Protein AF-0000000072945114 (afdb_homodimer)

Sequence (266 aa):
MESLPPGMTQAYEWENTYIMEPKADERFIPNKVRAVCERAMKAKLEDQEYVSEKEAKQWVLELCAEIKDAVREECNVPRHKIMVQVVISKNEGQGIRVCSKGLWDESNDNWASYTFHSRFLLGTAMVFGCYYEMESLPPGMTQAYEWENTYIMEPKADERFIPNKVRAVCERAMKAKLEDQEYVSEKEAKQWVLELCAEIKDAVREECNVPRHKIMVQVVISKNEGQGIRVCSKGLWDESNDNWASYTFHSRFLLGTAMVFGCYYE

InterPro domains:
  IPR005334 Dynein light chain Tctex-1-like [PF03645] (32-128)
  IPR005334 Dynein light chain Tctex-1-like [PTHR21255] (13-133)
  IPR038586 Tctex-1-like superfamily [G3DSA:3.30.1140.40] (31-131)

Nearest PDB structures (foldseek):
  8glv-assembly1_AS  TM=9.421E-01  e=5.341E-12  Chlamydomonas reinhardtii
  8glv-assembly1_Lr  TM=9.007E-01  e=7.977E-11  Chlamydomonas reinhardtii
  8rgi-assembly1_B  TM=9.135E-01  e=1.174E-10  Homo sapiens
  8glv-assembly1_AR  TM=9.297E-01  e=3.337E-09  Chlamydomonas reinhardtii
  8pr0-assembly1_G  TM=9.162E-01  e=5.237E-09  Homo sapiens

Solvent-accessible surface area (backbone atoms only — not comparable to full-atom values): 14919 Å² total; per-residue (Å²): 135,87,72,74,74,85,77,69,65,74,67,74,69,73,71,70,67,82,67,64,69,69,54,84,77,37,39,74,52,40,69,62,52,20,49,51,38,42,53,54,48,47,74,68,46,71,87,56,69,71,80,49,66,67,57,48,45,52,48,24,51,51,47,25,54,50,45,48,53,46,44,62,71,70,53,46,37,85,54,34,34,35,39,26,36,20,38,38,32,65,42,72,86,63,64,76,35,76,28,73,43,65,58,60,57,75,87,59,30,43,56,30,58,32,73,47,79,55,84,39,29,33,34,37,36,38,38,39,35,40,57,47,93,134,85,71,74,73,85,76,70,66,75,67,73,67,72,71,69,69,79,67,64,70,69,53,84,77,36,39,73,52,39,70,63,52,19,49,50,38,42,52,53,48,48,73,68,46,71,86,53,70,74,80,48,69,68,57,48,46,51,48,25,51,51,49,24,53,49,45,48,52,47,46,61,70,70,52,47,36,87,55,34,33,34,39,26,35,20,40,38,32,62,41,74,84,70,55,74,36,74,29,73,44,63,57,60,56,74,89,61,30,43,59,30,58,33,74,48,79,53,86,39,28,35,36,37,36,38,38,40,34,40,58,49,90

pLDDT: mean 83.51, std 20.02, range [31.05, 98.69]

Organism: Perkinsus marinus (strain ATCC 50983 / TXsc) (NCBI:txid423536)

Radius of gyration: 22.63 Å; Cα contacts (8 Å, |Δi|>4): 463; chains: 2; bounding box: 54×74×53 Å

Foldseek 3Di:
DDPDPPPPPVPVPVPPPCPPADDPLQADDQVVLQVLLVVLCCVQPVPDACDDPVVVVVSQVVSQVSSVVCCVVPRNNVQWDKDKGKDKAFPPPPDDDDDDDDDADPVRKDKYKDWDDDNTMIMMMIMIIHGDD/DDPDPPPPPVPVPVPPPCPPADDPLQADDQVVLQVLLVVLCCVQPVPDACDDPVVVVVSQVVSQVSSVVCCVPPRNNVQWDKDKGKDKAFPPPVDDDDDDDDDADPVRKDKYKDWDDDNTMIMMMIMIIHGDD

Secondary structure (DSSP, 8-state):
-----TT----------------GGGS--HHHHHHHHHHHHHHHHTT-----HHHHHHHHHHHHHHHHHHHHHHS--TTEEEEEEEEEEE--SS--EEEEEEES-TTT-EEEEEEEE-SSEEEEEEEEEEE--/-----TT----------------GGGS--HHHHHHHHHHHHHHHHTT-----HHHHHHHHHHHHHHHHHHHHHHS--TTEEEEEEEEEEE--SS-EEEEEEEES-TTT-EEEEEEEE-SSEEEEEEEEEEE--

Structure (mmCIF, N/CA/C/O backbone):
data_AF-0000000072945114-model_v1
#
loop_
_entity.id
_entity.type
_entity.pdbx_description
1 polymer 'Tctex-1 family domain containing protein'
#
loop_
_atom_site.group_PDB
_atom_site.id
_atom_site.type_symbol
_atom_site.label_atom_id
_atom_site.label_alt_id
_atom_site.label_comp_id
_atom_site.label_asym_id
_atom_site.label_entity_id
_atom_site.label_seq_id
_atom_site.pdbx_PDB_ins_code
_atom_site.Cartn_x
_atom_site.Cartn_y
_atom_site.Cartn_z
_atom_site.occupancy
_atom_site.B_iso_or_equiv
_atom_site.auth_seq_id
_atom_site.auth_comp_id
_atom_site.auth_asym_id
_atom_site.auth_atom_id
_atom_site.pdbx_PDB_model_num
ATOM 1 N N . MET A 1 1 ? 25.953 47.781 29.672 1 35.34 1 MET A N 1
ATOM 2 C CA . MET A 1 1 ? 25.578 46.75 28.703 1 35.34 1 MET A CA 1
ATOM 3 C C . MET A 1 1 ? 24.719 45.688 29.359 1 35.34 1 MET A C 1
ATOM 5 O O . MET A 1 1 ? 25.203 44.938 30.234 1 35.34 1 MET A O 1
ATOM 9 N N . GLU A 1 2 ? 23.422 45.875 29.641 1 35.34 2 GLU A N 1
ATOM 10 C CA . GLU A 1 2 ? 22.484 45.219 30.531 1 35.34 2 GLU A CA 1
ATOM 11 C C . GLU A 1 2 ? 22.156 43.812 30.047 1 35.34 2 GLU A C 1
ATOM 13 O O . GLU A 1 2 ? 21.719 43.625 28.906 1 35.34 2 GLU A O 1
ATOM 18 N N . SER A 1 3 ? 22.922 42.75 30.359 1 41.44 3 SER A N 1
ATOM 19 C CA . SER A 1 3 ? 22.891 41.312 30.047 1 41.44 3 SER A CA 1
ATOM 20 C C . SER A 1 3 ? 21.516 40.719 30.328 1 41.44 3 SER A C 1
ATOM 22 O O . SER A 1 3 ? 20.859 41.094 31.328 1 41.44 3 SER A O 1
ATOM 24 N N . LEU A 1 4 ? 20.766 40.406 29.266 1 43.22 4 LEU A N 1
ATOM 25 C CA . LEU A 1 4 ? 19.453 39.75 29.422 1 43.22 4 LEU A CA 1
ATOM 26 C C . LEU A 1 4 ? 19.531 38.656 30.453 1 43.22 4 LEU A C 1
ATOM 28 O O . LEU A 1 4 ? 20.562 38 30.625 1 43.22 4 LEU A O 1
ATOM 32 N N . PRO A 1 5 ? 18.797 38.75 31.484 1 46.62 5 PRO A N 1
ATOM 33 C CA . PRO A 1 5 ? 18.938 37.75 32.562 1 46.62 5 PRO A CA 1
ATOM 34 C C . PRO A 1 5 ? 18.984 36.312 32.031 1 46.62 5 PRO A C 1
ATOM 36 O O . PRO A 1 5 ? 18.453 36.031 30.953 1 46.62 5 PRO A O 1
ATOM 39 N N . PRO A 1 6 ? 19.906 35.438 32.375 1 45.53 6 PRO A N 1
ATOM 40 C CA . PRO A 1 6 ? 20.266 34.094 31.875 1 45.53 6 PRO A CA 1
ATOM 41 C C . PRO A 1 6 ? 19.047 33.188 31.703 1 45.53 6 PRO A C 1
ATOM 43 O O . PRO A 1 6 ? 19.156 32.125 31.078 1 45.53 6 PRO A O 1
ATOM 46 N N . GLY A 1 7 ? 18.031 33.188 32.531 1 39.97 7 GLY A N 1
ATOM 47 C CA . GLY A 1 7 ? 16.984 32.188 32.781 1 39.97 7 GLY A CA 1
ATOM 48 C C . GLY A 1 7 ? 16.031 32.031 31.594 1 39.97 7 GLY A C 1
ATOM 49 O O . GLY A 1 7 ? 15.055 31.281 31.672 1 39.97 7 GLY A O 1
ATOM 50 N N . MET A 1 8 ? 15.766 33.062 30.906 1 31.42 8 MET A N 1
ATOM 51 C CA . MET A 1 8 ? 14.672 32.969 29.938 1 31.42 8 MET A CA 1
ATOM 52 C C . MET A 1 8 ? 15 31.969 28.828 1 31.42 8 MET A C 1
ATOM 54 O O . MET A 1 8 ? 15.797 32.281 27.938 1 31.42 8 MET A O 1
ATOM 58 N N . THR A 1 9 ? 15.344 30.781 29.25 1 38.72 9 THR A N 1
ATOM 59 C CA . THR A 1 9 ? 15.391 29.828 28.141 1 38.72 9 THR A CA 1
ATOM 60 C C . THR A 1 9 ? 14.125 29.922 27.297 1 38.72 9 THR A C 1
ATOM 62 O O . THR A 1 9 ? 13.016 29.906 27.828 1 38.72 9 THR A O 1
ATOM 65 N N . GLN A 1 10 ? 14.109 30.797 26.406 1 31.05 10 GLN A N 1
ATOM 66 C CA . GLN A 1 10 ? 12.969 30.859 25.5 1 31.05 10 GLN A CA 1
ATOM 67 C C . GLN A 1 10 ? 12.547 29.469 25.047 1 31.05 10 GLN A C 1
ATOM 69 O O . GLN A 1 10 ? 13.305 28.766 24.359 1 31.05 10 GLN A O 1
ATOM 74 N N . ALA A 1 11 ? 12.062 28.703 26.016 1 33.72 11 ALA A N 1
ATOM 75 C CA . ALA A 1 11 ? 11.43 27.469 25.547 1 33.72 11 ALA A CA 1
ATOM 76 C C . ALA A 1 11 ? 10.461 27.75 24.406 1 33.72 11 ALA A C 1
ATOM 78 O O . ALA A 1 11 ? 9.656 28.688 24.484 1 33.72 11 ALA A O 1
ATOM 79 N N . TYR A 1 12 ? 10.938 27.875 23.25 1 31.27 12 TYR A N 1
ATOM 80 C CA . TYR A 1 12 ? 10.008 27.922 22.141 1 31.27 12 TYR A CA 1
ATOM 81 C C . TYR A 1 12 ? 8.961 26.828 22.25 1 31.27 12 TYR A C 1
ATOM 83 O O . TYR A 1 12 ? 9.297 25.656 22.453 1 31.27 12 TYR A O 1
ATOM 91 N N . GLU A 1 13 ? 8.055 27.016 23.266 1 31.78 13 GLU A N 1
ATOM 92 C CA . GLU A 1 13 ? 6.934 26.078 23.234 1 31.78 13 GLU A CA 1
ATOM 93 C C . GLU A 1 13 ? 6.301 26.016 21.844 1 31.78 13 GLU A C 1
ATOM 95 O O . GLU A 1 13 ? 5.93 27.062 21.281 1 31.78 13 GLU A O 1
ATOM 100 N N . TRP A 1 14 ? 6.91 25.391 20.922 1 35.75 14 TRP A N 1
ATOM 101 C CA . TRP A 1 14 ? 6.18 25.094 19.688 1 35.75 14 TRP A CA 1
ATOM 102 C C . TRP A 1 14 ? 4.695 24.891 19.984 1 35.75 14 TRP A C 1
ATOM 104 O O . TRP A 1 14 ? 4.328 24.094 20.844 1 35.75 14 TRP A O 1
ATOM 114 N N . GLU A 1 15 ? 3.959 25.984 20.375 1 33.91 15 GLU A N 1
ATOM 115 C CA . GLU A 1 15 ? 2.508 25.828 20.438 1 33.91 15 GLU A CA 1
ATOM 116 C C . GLU A 1 15 ? 2 24.938 19.312 1 33.91 15 GLU A C 1
ATOM 118 O O . GLU A 1 15 ? 2.207 25.234 18.125 1 33.91 15 GLU A O 1
ATOM 123 N N . ASN A 1 16 ? 2.275 23.672 19.344 1 37.5 16 ASN A N 1
ATOM 124 C CA . ASN A 1 16 ? 1.584 22.734 18.469 1 37.5 16 ASN A CA 1
ATOM 125 C C . ASN A 1 16 ? 0.202 23.25 18.062 1 37.5 16 ASN A C 1
ATOM 127 O O . ASN A 1 16 ? -0.577 23.672 18.922 1 37.5 16 ASN A O 1
ATOM 131 N N . THR A 1 17 ? 0.051 24.25 17.266 1 41.19 17 THR A N 1
ATOM 132 C CA . THR A 1 17 ? -1.292 24.531 16.766 1 41.19 17 THR A CA 1
ATOM 133 C C . THR A 1 17 ? -2.223 23.344 17.016 1 41.19 17 THR A C 1
ATOM 135 O O . THR A 1 17 ? -1.78 22.203 17.031 1 41.19 17 THR A O 1
ATOM 138 N N . TYR A 1 18 ? -3.494 23.531 17.469 1 40.75 18 TYR A N 1
ATOM 139 C CA . TYR A 1 18 ? -4.625 22.672 17.781 1 40.75 18 TYR A CA 1
ATOM 140 C C . TYR A 1 18 ? -4.723 21.516 16.781 1 40.75 18 TYR A C 1
ATOM 142 O O . TYR A 1 18 ? -4.926 21.75 15.594 1 40.75 18 TYR A O 1
ATOM 150 N N . ILE A 1 19 ? -3.857 20.578 16.625 1 50.78 19 ILE A N 1
ATOM 151 C CA . ILE A 1 19 ? -4.137 19.297 15.984 1 50.78 19 ILE A CA 1
ATOM 152 C C . ILE A 1 19 ? -5.613 18.938 16.156 1 50.78 19 ILE A C 1
ATOM 154 O O . ILE A 1 19 ? -6.043 18.562 17.25 1 50.78 19 ILE A O 1
ATOM 158 N N . MET A 1 20 ? -6.492 19.812 15.688 1 58.91 20 MET A N 1
ATOM 159 C CA . MET A 1 20 ? -7.902 19.453 15.797 1 58.91 20 MET A CA 1
ATOM 160 C C . MET A 1 20 ? -8.172 18.078 15.203 1 58.91 20 MET A C 1
ATOM 162 O O . MET A 1 20 ? -7.629 17.734 14.148 1 58.91 20 MET A O 1
ATOM 166 N N . GLU A 1 21 ? -8.328 17.062 16.016 1 66.31 21 GLU A N 1
ATOM 167 C CA . GLU A 1 21 ? -8.891 15.781 15.602 1 66.31 21 GLU A CA 1
ATOM 168 C C . GLU A 1 21 ? -10.016 15.977 14.602 1 66.31 21 GLU A C 1
ATOM 170 O O . GLU A 1 21 ? -10.688 17.016 14.602 1 66.31 21 GLU A O 1
ATOM 175 N N . PRO A 1 22 ? -9.961 15.18 13.602 1 70.75 22 PRO A N 1
ATOM 176 C CA . PRO A 1 22 ? -11.094 15.273 12.68 1 70.75 22 PRO A CA 1
ATOM 177 C C . PRO A 1 22 ? -12.438 15.25 13.398 1 70.75 22 PRO A C 1
ATOM 179 O O . PRO A 1 22 ? -12.57 14.625 14.453 1 70.75 22 PRO A O 1
ATOM 182 N N . LYS A 1 23 ? -13.289 16.078 12.82 1 78.69 23 LYS A N 1
ATOM 183 C CA . LYS A 1 23 ? -14.672 15.922 13.273 1 78.69 23 LYS A CA 1
ATOM 184 C C . LYS A 1 23 ? -15.164 14.492 13.055 1 78.69 23 LYS A C 1
ATOM 186 O O . LYS A 1 23 ? -14.641 13.766 12.211 1 78.69 23 LYS A O 1
ATOM 191 N N . ALA A 1 24 ? -16.125 14.047 13.883 1 77.69 24 ALA A N 1
ATOM 192 C CA . ALA A 1 24 ? -16.625 12.68 13.844 1 77.69 24 ALA A CA 1
ATOM 193 C C . ALA A 1 24 ? -17.047 12.289 12.43 1 77.69 24 ALA A C 1
ATOM 195 O O . ALA A 1 24 ? -16.828 11.156 11.992 1 77.69 24 ALA A O 1
ATOM 196 N N . ASP A 1 25 ? -17.609 13.219 11.703 1 80.94 25 ASP A N 1
ATOM 197 C CA . ASP A 1 25 ? -18.125 12.914 10.375 1 80.94 25 ASP A CA 1
ATOM 198 C C . ASP A 1 25 ? -17.031 12.969 9.32 1 80.94 25 ASP A C 1
ATOM 200 O O . ASP A 1 25 ? -17.266 12.656 8.156 1 80.94 25 ASP A O 1
ATOM 204 N N . GLU A 1 26 ? -15.867 13.305 9.727 1 85.12 26 GLU A N 1
ATOM 205 C CA . GLU A 1 26 ? -14.758 13.43 8.781 1 85.12 26 GLU A CA 1
ATOM 206 C C . GLU A 1 26 ? -13.703 12.352 9.031 1 85.12 26 GLU A C 1
ATOM 208 O O . GLU A 1 26 ? -12.648 12.352 8.391 1 85.12 26 GLU A O 1
ATOM 213 N N . ARG A 1 27 ? -14.078 11.516 9.867 1 88.38 27 ARG A N 1
ATOM 214 C CA . ARG A 1 27 ? -13.141 10.445 10.203 1 88.38 27 ARG A CA 1
ATOM 215 C C . ARG A 1 27 ? -13.148 9.359 9.141 1 88.38 27 ARG A C 1
ATOM 217 O O . ARG A 1 27 ? -14.172 9.109 8.5 1 88.38 27 ARG A O 1
ATOM 224 N N . PHE A 1 28 ? -12 8.773 8.969 1 93.25 28 PHE A N 1
ATOM 225 C CA . PHE A 1 28 ? -11.898 7.59 8.125 1 93.25 28 PHE A CA 1
ATOM 226 C C . PHE A 1 28 ? -12.625 6.414 8.766 1 93.25 28 PHE A C 1
ATOM 228 O O . PHE A 1 28 ? -12.219 5.922 9.82 1 93.25 28 PHE A O 1
ATOM 235 N N . ILE A 1 29 ? -13.727 6.039 8.148 1 93.38 29 ILE A N 1
ATOM 236 C CA . ILE A 1 29 ? -14.508 4.914 8.656 1 93.38 29 ILE A CA 1
ATOM 237 C C . ILE A 1 29 ? -14.18 3.654 7.863 1 93.38 29 ILE A C 1
ATOM 239 O O . ILE A 1 29 ? -14.664 3.475 6.746 1 93.38 29 ILE A O 1
ATOM 243 N N . PRO A 1 30 ? -13.43 2.768 8.461 1 95.94 30 PRO A N 1
ATOM 244 C CA . PRO A 1 30 ? -12.922 1.608 7.7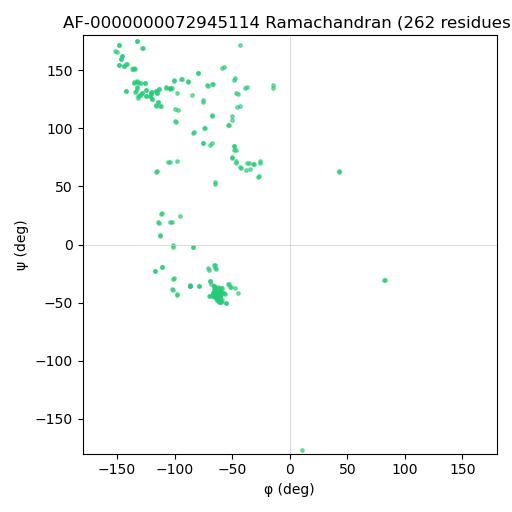27 1 95.94 30 PRO A CA 1
ATOM 245 C C . PRO A 1 30 ? -14.039 0.779 7.09 1 95.94 30 PRO A C 1
ATOM 247 O O . PRO A 1 30 ? -13.922 0.362 5.938 1 95.94 30 PRO A O 1
ATOM 250 N N . ASN A 1 31 ? -15.148 0.548 7.805 1 96.75 31 ASN A N 1
ATOM 251 C CA . ASN A 1 31 ? -16.234 -0.291 7.289 1 96.75 31 ASN A CA 1
ATOM 252 C C . ASN A 1 31 ? -16.844 0.308 6.035 1 96.75 31 ASN A C 1
ATOM 254 O O . ASN A 1 31 ? -17.219 -0.421 5.109 1 96.75 31 ASN A O 1
ATOM 258 N N . LYS A 1 32 ? -17.016 1.58 6.043 1 96.81 32 LYS A N 1
ATOM 259 C CA . LYS A 1 32 ? -17.562 2.254 4.871 1 96.81 32 LYS A CA 1
ATOM 260 C C . LYS A 1 32 ? -16.625 2.129 3.672 1 96.81 32 LYS A C 1
ATOM 262 O O . LYS A 1 32 ? -17.062 1.828 2.562 1 96.81 32 LYS A O 1
ATOM 267 N N . VAL A 1 33 ? -15.328 2.359 3.887 1 97.75 33 VAL A N 1
ATOM 268 C CA . VAL A 1 33 ? -14.336 2.275 2.822 1 97.75 33 VAL A CA 1
ATOM 269 C C . VAL A 1 33 ? -14.227 0.836 2.324 1 97.75 33 VAL A C 1
ATOM 271 O O . VAL A 1 33 ? -14.117 0.596 1.12 1 97.75 33 VAL A O 1
ATOM 274 N N . ARG A 1 34 ? -14.312 -0.079 3.24 1 98.19 34 ARG A N 1
ATOM 275 C CA . ARG A 1 34 ? -14.289 -1.488 2.863 1 98.19 34 ARG A CA 1
ATOM 276 C C . ARG A 1 34 ? -15.453 -1.832 1.944 1 98.19 34 ARG A C 1
ATOM 278 O O . ARG A 1 34 ? -15.297 -2.582 0.979 1 98.19 34 ARG A O 1
ATOM 285 N N . ALA A 1 35 ? -16.625 -1.334 2.256 1 98.44 35 ALA A N 1
ATOM 286 C CA . ALA A 1 35 ? -17.797 -1.59 1.439 1 98.44 35 ALA A CA 1
ATOM 287 C C . ALA A 1 35 ? -17.609 -1.065 0.019 1 98.44 35 ALA A C 1
ATOM 289 O O . ALA A 1 35 ? -18.062 -1.69 -0.945 1 98.44 35 ALA A O 1
ATOM 290 N N . VAL A 1 36 ? -17 0.091 -0.089 1 98.44 36 VAL A N 1
ATOM 291 C CA . VAL A 1 36 ? -16.672 0.665 -1.393 1 98.44 36 VAL A CA 1
ATOM 292 C C . VAL A 1 36 ? -15.766 -0.283 -2.166 1 98.44 36 VAL A C 1
ATOM 294 O O . VAL A 1 36 ? -16 -0.57 -3.34 1 98.44 36 VAL A O 1
ATOM 297 N N . CYS A 1 37 ? -14.695 -0.796 -1.491 1 98.69 37 CYS A N 1
ATOM 298 C CA . CYS A 1 37 ? -13.766 -1.727 -2.123 1 98.69 37 CYS A CA 1
ATOM 299 C C . CYS A 1 37 ? -14.484 -2.998 -2.561 1 98.69 37 CYS A C 1
ATOM 301 O O . CYS A 1 37 ? -14.297 -3.469 -3.684 1 98.69 37 CYS A O 1
ATOM 303 N N . GLU A 1 38 ? -15.328 -3.484 -1.697 1 98.69 38 GLU A N 1
ATOM 304 C CA . GLU A 1 38 ? -16.062 -4.723 -1.966 1 98.69 38 GLU A CA 1
ATOM 305 C C . GLU A 1 38 ? -16.953 -4.578 -3.195 1 98.69 38 GLU A C 1
ATOM 307 O O . GLU A 1 38 ? -16.922 -5.426 -4.094 1 98.69 38 GLU A O 1
ATOM 312 N N . ARG A 1 39 ? -17.672 -3.535 -3.182 1 98.56 39 ARG A N 1
ATOM 313 C CA . ARG A 1 39 ? -18.578 -3.295 -4.297 1 98.56 39 ARG A CA 1
ATOM 314 C C . ARG A 1 39 ? -17.812 -3.182 -5.613 1 98.56 39 ARG A C 1
ATOM 316 O O . ARG A 1 39 ? -18.188 -3.816 -6.605 1 98.56 39 ARG A O 1
ATOM 323 N N . ALA A 1 40 ? -16.75 -2.383 -5.637 1 98.5 40 ALA A N 1
ATOM 324 C CA . ALA A 1 40 ? -15.977 -2.168 -6.852 1 98.5 40 ALA A CA 1
ATOM 325 C C . ALA A 1 40 ? -15.328 -3.467 -7.324 1 98.5 40 ALA A C 1
ATOM 327 O O . ALA A 1 40 ? -15.375 -3.791 -8.516 1 98.5 40 ALA A O 1
ATOM 328 N N . MET A 1 41 ? -14.781 -4.23 -6.438 1 98.38 41 MET A N 1
ATOM 329 C CA . MET A 1 41 ? -14.055 -5.453 -6.777 1 98.38 41 MET A CA 1
ATOM 330 C C . MET A 1 41 ? -15.016 -6.531 -7.273 1 98.38 41 MET A C 1
ATOM 332 O O . MET A 1 41 ? -14.742 -7.195 -8.273 1 98.38 41 MET A O 1
ATOM 336 N N . LYS A 1 42 ? -16.109 -6.688 -6.609 1 98.12 42 LYS A N 1
ATOM 337 C CA . LYS A 1 42 ? -17.094 -7.688 -7.031 1 98.12 42 LYS A CA 1
ATOM 338 C C . LYS A 1 42 ? -17.656 -7.352 -8.406 1 98.12 42 LYS A C 1
ATOM 340 O O . LYS A 1 42 ? -17.781 -8.227 -9.266 1 98.12 42 LYS A O 1
ATOM 345 N N . ALA A 1 43 ? -18.016 -6.09 -8.586 1 97.94 43 ALA A N 1
ATOM 346 C CA . ALA A 1 43 ? -18.594 -5.656 -9.859 1 97.94 43 ALA A CA 1
ATOM 347 C C . ALA A 1 43 ? -17.625 -5.918 -11.016 1 97.94 43 ALA A C 1
ATOM 349 O O . ALA A 1 43 ? -18.047 -6.324 -12.102 1 97.94 43 ALA A O 1
ATOM 350 N N . LYS A 1 44 ? -16.312 -5.723 -10.75 1 97.69 44 LYS A N 1
ATOM 351 C CA . LYS A 1 44 ? -15.328 -5.812 -11.82 1 97.69 44 LYS A CA 1
ATOM 352 C C . LYS A 1 44 ? -14.867 -7.254 -12.016 1 97.69 44 LYS A C 1
ATOM 354 O O . LYS A 1 44 ? -14.672 -7.699 -13.148 1 97.69 44 LYS A O 1
ATOM 359 N N . LEU A 1 45 ? -14.734 -8.094 -10.93 1 96.88 45 LEU A N 1
ATOM 360 C CA . LEU A 1 45 ? -13.938 -9.312 -11.016 1 96.88 45 LEU A CA 1
ATOM 361 C C . LEU A 1 45 ? -14.82 -10.547 -10.953 1 96.88 45 LEU A C 1
ATOM 363 O O . LEU A 1 45 ? -14.391 -11.648 -11.305 1 96.88 45 LEU A O 1
ATOM 367 N N . GLU A 1 46 ? -16.031 -10.508 -10.484 1 95.56 46 GLU A N 1
ATOM 368 C CA . GLU A 1 46 ? -16.891 -11.656 -10.211 1 95.56 46 GLU A CA 1
ATOM 369 C C . GLU A 1 46 ? -17 -12.57 -11.43 1 95.56 46 GLU A C 1
ATOM 371 O O . GLU A 1 46 ? -17 -13.797 -11.297 1 95.56 46 GLU A O 1
ATOM 376 N N . ASP A 1 47 ? -16.984 -12.047 -12.617 1 91.94 47 ASP A N 1
ATOM 377 C CA . ASP A 1 47 ? -17.203 -12.883 -13.797 1 91.94 47 ASP A CA 1
ATOM 378 C C . ASP A 1 47 ? -15.953 -12.945 -14.664 1 91.94 47 ASP A C 1
ATOM 380 O O . ASP A 1 47 ? -16.016 -13.336 -15.828 1 91.94 47 ASP A O 1
ATOM 384 N N . GLN A 1 48 ? -14.875 -12.602 -14.016 1 92.69 48 GLN A N 1
ATOM 385 C CA . GLN A 1 48 ? -13.648 -12.562 -14.812 1 92.69 48 GLN A CA 1
ATOM 386 C C . GLN A 1 48 ? -12.812 -13.82 -14.578 1 92.69 48 GLN A C 1
ATOM 388 O O . GLN A 1 48 ? -12.82 -14.391 -13.492 1 92.69 48 GLN A O 1
ATOM 393 N N . GLU A 1 49 ? -12.25 -14.234 -15.695 1 90.69 49 GLU A N 1
ATOM 394 C CA . GLU A 1 49 ? -11.211 -15.266 -15.633 1 90.69 49 GLU A CA 1
ATOM 395 C C . GLU A 1 49 ? -9.828 -14.68 -15.906 1 90.69 49 GLU A C 1
ATOM 397 O O . GLU A 1 49 ? -9.695 -13.766 -16.719 1 90.69 49 GLU A O 1
ATOM 402 N N . TYR A 1 50 ? -8.906 -15.078 -15.109 1 86.94 50 TYR A N 1
ATOM 403 C CA . TYR A 1 50 ? -7.555 -14.57 -15.32 1 86.94 50 TYR A CA 1
ATOM 404 C C . TYR A 1 50 ? -6.895 -15.25 -16.516 1 86.94 50 TYR A C 1
ATOM 406 O O . TYR A 1 50 ? -6.18 -16.25 -16.359 1 86.94 50 TYR A O 1
ATOM 414 N N . VAL A 1 51 ? -7.148 -14.664 -17.672 1 81.62 51 VAL A N 1
ATOM 415 C CA . VAL A 1 51 ? -6.691 -15.289 -18.922 1 81.62 51 VAL A CA 1
ATOM 416 C C . VAL A 1 51 ? -5.383 -14.641 -19.359 1 81.62 51 VAL A C 1
ATOM 418 O O . VAL A 1 51 ? -4.473 -15.328 -19.844 1 81.62 51 VAL A O 1
ATOM 421 N N . SER A 1 52 ? -5.324 -13.328 -19.266 1 85.69 52 SER A N 1
ATOM 422 C CA . SER A 1 52 ? -4.137 -12.633 -19.75 1 85.69 52 SER A CA 1
ATOM 423 C C . SER A 1 52 ? -3.676 -11.57 -18.766 1 85.69 52 SER A C 1
ATOM 425 O O . SER A 1 52 ? -4.496 -10.945 -18.078 1 85.69 52 SER A O 1
ATOM 427 N N . GLU A 1 53 ? -2.408 -11.32 -18.797 1 85.31 53 GLU A N 1
ATOM 428 C CA . GLU A 1 53 ? -1.806 -10.305 -17.922 1 85.31 53 GLU A CA 1
ATOM 429 C C . GLU A 1 53 ? -2.24 -8.898 -18.344 1 85.31 53 GLU A C 1
ATOM 431 O O . GLU A 1 53 ? -2.332 -8.008 -17.5 1 85.31 53 GLU A O 1
ATOM 436 N N . LYS A 1 54 ? -2.439 -8.812 -19.562 1 89.75 54 LYS A N 1
ATOM 437 C CA . LYS A 1 54 ? -2.85 -7.508 -20.078 1 89.75 54 LYS A CA 1
ATOM 438 C C . LYS A 1 54 ? -4.207 -7.098 -19.5 1 89.75 54 LYS A C 1
ATOM 440 O O . LYS A 1 54 ? -4.402 -5.941 -19.125 1 89.75 54 LYS A O 1
ATOM 445 N N . GLU A 1 55 ? -5.066 -8.062 -19.453 1 92.5 55 GLU A N 1
ATOM 446 C CA . GLU A 1 55 ? -6.387 -7.777 -18.906 1 92.5 55 GLU A CA 1
ATOM 447 C C . GLU A 1 55 ? -6.305 -7.457 -17.406 1 92.5 55 GLU A C 1
ATOM 449 O O . GLU A 1 55 ? -6.965 -6.531 -16.938 1 92.5 55 GLU A O 1
ATOM 454 N N . ALA A 1 56 ? -5.523 -8.188 -16.75 1 92.88 56 ALA A N 1
ATOM 455 C CA . ALA A 1 56 ? -5.359 -7.965 -15.312 1 92.88 56 ALA A CA 1
ATOM 456 C C . ALA A 1 56 ? -4.793 -6.574 -15.039 1 92.88 56 ALA A C 1
ATOM 458 O O . ALA A 1 56 ? -5.191 -5.914 -14.07 1 92.88 56 ALA A O 1
ATOM 459 N N . LYS A 1 57 ? -3.904 -6.164 -15.914 1 93.56 57 LYS A N 1
ATOM 460 C CA . LYS A 1 57 ? -3.344 -4.824 -15.789 1 93.56 57 LYS A CA 1
ATOM 461 C C . LYS A 1 57 ? -4.426 -3.758 -15.93 1 93.56 57 LYS A C 1
ATOM 463 O O . LYS A 1 57 ? -4.449 -2.781 -15.18 1 93.56 57 LYS A O 1
ATOM 468 N N . GLN A 1 58 ? -5.219 -3.971 -16.844 1 96.25 58 GLN A N 1
ATOM 469 C CA . GLN A 1 58 ? -6.312 -3.025 -17.062 1 96.25 58 GLN A CA 1
ATOM 470 C C . GLN A 1 58 ? -7.27 -3.018 -15.867 1 96.25 58 GLN A C 1
ATOM 472 O O . GLN A 1 58 ? -7.762 -1.962 -15.469 1 96.25 58 GLN A O 1
ATOM 477 N N . TRP A 1 59 ? -7.484 -4.215 -15.297 1 97.19 59 TRP A N 1
ATOM 478 C CA . TRP A 1 59 ? -8.398 -4.309 -14.164 1 97.19 59 TRP A CA 1
ATOM 479 C C . TRP A 1 59 ? -7.891 -3.484 -12.984 1 97.19 59 TRP A C 1
ATOM 481 O O . TRP A 1 59 ? -8.656 -2.732 -12.375 1 97.19 59 TRP A O 1
ATOM 491 N N . VAL A 1 60 ? -6.617 -3.654 -12.719 1 97.12 60 VAL A N 1
ATOM 492 C CA . VAL A 1 60 ? -6.105 -2.973 -11.531 1 97.12 60 VAL A CA 1
ATOM 493 C C . VAL A 1 60 ? -6.164 -1.46 -11.742 1 97.12 60 VAL A C 1
ATOM 495 O O . VAL A 1 60 ? -6.469 -0.708 -10.812 1 97.12 60 VAL A O 1
ATOM 498 N N . LEU A 1 61 ? -5.926 -0.991 -12.945 1 97.44 61 LEU A N 1
ATOM 499 C CA . LEU A 1 61 ? -5.973 0.437 -13.242 1 97.44 61 LEU A CA 1
ATOM 500 C C . LEU A 1 61 ? -7.387 0.979 -13.07 1 97.44 61 LEU A C 1
ATOM 502 O O . LEU A 1 61 ? -7.586 2.021 -12.438 1 97.44 61 LEU A O 1
ATOM 506 N N . GLU A 1 62 ? -8.258 0.293 -13.562 1 98.12 6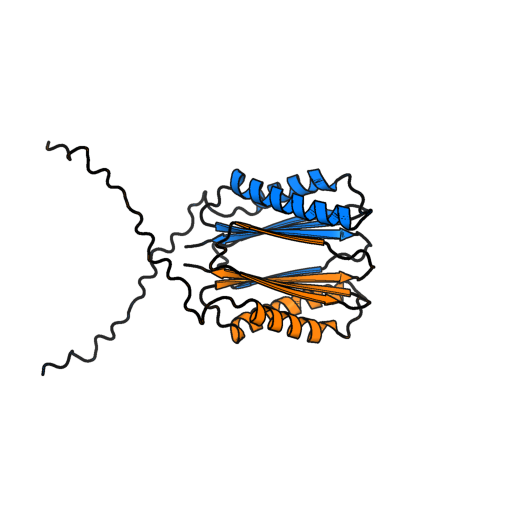2 GLU A N 1
ATOM 507 C CA . GLU A 1 62 ? -9.656 0.708 -13.484 1 98.12 62 GLU A CA 1
ATOM 508 C C . GLU A 1 62 ? -10.164 0.684 -12.039 1 98.12 62 GLU A C 1
ATOM 510 O O . GLU A 1 62 ? -10.844 1.611 -11.602 1 98.12 62 GLU A O 1
ATOM 515 N N . LEU A 1 63 ? -9.805 -0.374 -11.391 1 98.38 63 LEU A N 1
ATOM 516 C CA . LEU A 1 63 ? -10.25 -0.519 -10.008 1 98.38 63 LEU A CA 1
ATOM 517 C C . LEU A 1 63 ? -9.648 0.576 -9.133 1 98.38 63 LEU A C 1
ATOM 519 O O . LEU A 1 63 ? -10.336 1.141 -8.281 1 98.38 63 LEU A O 1
ATOM 523 N N . CYS A 1 64 ? -8.445 0.836 -9.336 1 98.25 64 CYS A N 1
ATOM 524 C CA . CYS A 1 64 ? -7.809 1.889 -8.555 1 98.25 64 CYS A CA 1
ATOM 525 C C . CYS A 1 64 ? -8.516 3.225 -8.758 1 98.25 64 CYS A C 1
ATOM 527 O O . CYS A 1 64 ? -8.805 3.932 -7.793 1 98.25 64 CYS A O 1
ATOM 529 N N . ALA A 1 65 ? -8.734 3.576 -9.969 1 97.75 65 ALA A N 1
ATOM 530 C CA . ALA A 1 65 ? -9.406 4.832 -10.289 1 97.75 65 ALA A CA 1
ATOM 531 C C . ALA A 1 65 ? -10.812 4.863 -9.703 1 97.75 65 ALA A C 1
ATOM 533 O O . ALA A 1 65 ? -11.211 5.852 -9.078 1 97.75 65 ALA A O 1
ATOM 534 N N . GLU A 1 66 ? -11.492 3.805 -9.875 1 98.25 66 GLU A N 1
ATOM 535 C CA . GLU A 1 66 ? -12.875 3.719 -9.398 1 98.25 66 GLU A CA 1
ATOM 536 C C . GLU A 1 66 ? -12.945 3.84 -7.883 1 98.25 66 GLU A C 1
ATOM 538 O O . GLU A 1 66 ? -13.758 4.598 -7.352 1 98.25 66 GLU A O 1
ATOM 543 N N . ILE A 1 67 ? -12.109 3.096 -7.203 1 98.38 67 ILE A N 1
ATOM 544 C CA . ILE A 1 67 ? -12.133 3.094 -5.746 1 98.38 67 ILE A CA 1
ATOM 545 C C . ILE A 1 67 ? -11.703 4.461 -5.223 1 98.38 67 ILE A C 1
ATOM 547 O O . ILE A 1 67 ? -12.312 5 -4.293 1 98.38 67 ILE A O 1
ATOM 551 N N . LYS A 1 68 ? -10.703 4.988 -5.82 1 97.31 68 LYS A N 1
ATOM 552 C CA . LYS A 1 68 ? -10.258 6.324 -5.445 1 97.31 68 LYS A CA 1
ATOM 553 C C . LYS A 1 68 ? -11.398 7.336 -5.543 1 97.31 68 LYS A C 1
ATOM 555 O O . LYS A 1 68 ? -11.656 8.086 -4.598 1 97.31 68 LYS A O 1
ATOM 560 N N . ASP A 1 69 ? -12.094 7.375 -6.66 1 97.12 69 ASP A N 1
ATOM 561 C CA . ASP A 1 69 ? -13.172 8.32 -6.902 1 97.12 69 ASP A CA 1
ATOM 562 C C . ASP A 1 69 ? -14.352 8.062 -5.965 1 97.12 69 ASP A C 1
ATOM 564 O O . ASP A 1 69 ? -14.953 9 -5.434 1 97.12 69 ASP A O 1
ATOM 568 N N . ALA A 1 70 ? -14.664 6.832 -5.754 1 97.5 70 ALA A N 1
ATOM 569 C CA . ALA A 1 70 ? -15.789 6.465 -4.895 1 97.5 70 ALA A CA 1
ATOM 570 C C . ALA A 1 70 ? -15.516 6.852 -3.441 1 97.5 70 ALA A C 1
ATOM 572 O O . ALA A 1 70 ? -16.422 7.328 -2.744 1 97.5 70 ALA A O 1
ATOM 573 N N . VAL A 1 71 ? -14.281 6.594 -2.984 1 96.5 71 VAL A N 1
ATOM 574 C CA . VAL A 1 71 ? -13.93 6.969 -1.618 1 96.5 71 VAL A CA 1
ATOM 575 C C . VAL A 1 71 ? -14.039 8.484 -1.456 1 96.5 71 VAL A C 1
ATOM 577 O O . VAL A 1 71 ? -14.562 8.969 -0.451 1 96.5 71 VAL A O 1
ATOM 580 N N . ARG A 1 72 ? -13.547 9.188 -2.379 1 93.31 72 ARG A N 1
ATOM 581 C CA . ARG A 1 72 ? -13.602 10.648 -2.357 1 93.31 72 ARG A CA 1
ATOM 582 C C . ARG A 1 72 ? -15.039 11.141 -2.297 1 93.31 72 ARG A C 1
ATOM 584 O O . ARG A 1 72 ? -15.359 12.062 -1.535 1 93.31 72 ARG A O 1
ATOM 591 N N . GLU A 1 73 ? -15.891 10.539 -3.006 1 94.56 73 GLU A N 1
ATOM 592 C CA . GLU A 1 73 ? -17.25 11.023 -3.17 1 94.56 73 GLU A CA 1
ATOM 593 C C . GLU A 1 73 ? -18.156 10.508 -2.055 1 94.56 73 GLU A C 1
ATOM 595 O O . GLU A 1 73 ? -19.062 11.219 -1.599 1 94.56 73 GLU A O 1
ATOM 600 N N . GLU A 1 74 ? -17.906 9.328 -1.619 1 94.81 74 GLU A N 1
ATOM 601 C CA . GLU A 1 74 ? -18.875 8.664 -0.752 1 94.81 74 GLU A CA 1
ATOM 602 C C . GLU A 1 74 ? -18.453 8.734 0.71 1 94.81 74 GLU A C 1
ATOM 604 O O . GLU A 1 74 ? -19.281 8.586 1.613 1 94.81 74 GLU A O 1
ATOM 609 N N . CYS A 1 75 ? -17.219 8.781 1.063 1 91.75 75 CYS A N 1
ATOM 610 C CA . CYS A 1 75 ? -16.766 8.578 2.434 1 91.75 75 CYS A CA 1
ATOM 611 C C . CYS A 1 75 ? -16.453 9.914 3.113 1 91.75 75 CYS A C 1
ATOM 613 O O . CYS A 1 75 ? -16.219 9.953 4.32 1 91.75 75 CYS A O 1
ATOM 615 N N . ASN A 1 76 ? -16.578 11.07 2.529 1 84.81 76 ASN A N 1
ATOM 616 C CA . ASN A 1 76 ? -16.391 12.406 3.08 1 84.81 76 ASN A CA 1
ATOM 617 C C . ASN A 1 76 ? -15.156 12.477 3.973 1 84.81 76 ASN A C 1
ATOM 619 O O . ASN A 1 76 ? -15.258 12.781 5.164 1 84.81 76 ASN A O 1
ATOM 623 N N . VAL A 1 77 ? -13.945 12.266 3.562 1 87.88 77 VAL A N 1
ATOM 624 C CA . VAL A 1 77 ? -12.68 12.305 4.289 1 87.88 77 VAL A CA 1
ATOM 625 C C . VAL A 1 77 ? -11.812 13.438 3.746 1 87.88 77 VAL A C 1
ATOM 627 O O . VAL A 1 77 ? -10.656 13.219 3.371 1 87.88 77 VAL A O 1
ATOM 630 N N . PRO A 1 78 ? -12.328 14.703 3.91 1 84.38 78 PRO A N 1
ATOM 631 C CA . PRO A 1 78 ? -11.633 15.82 3.256 1 84.38 78 PRO A CA 1
ATOM 632 C C . PRO A 1 78 ? -10.289 16.141 3.904 1 84.38 78 PRO A C 1
ATOM 634 O O . PRO A 1 78 ? -9.445 16.797 3.287 1 84.38 78 PRO A O 1
ATOM 637 N N . ARG A 1 79 ? -10.102 15.75 5.062 1 87.62 79 ARG A N 1
ATOM 638 C CA . ARG A 1 79 ? -8.859 16.094 5.746 1 87.62 79 ARG A CA 1
ATOM 639 C C . ARG A 1 79 ? -7.914 14.891 5.789 1 87.62 79 ARG A C 1
ATOM 641 O O . ARG A 1 79 ? -7.039 14.812 6.652 1 87.62 79 ARG A O 1
ATOM 648 N N . HIS A 1 80 ? -8.156 13.977 4.953 1 92.25 80 HIS A N 1
ATOM 649 C CA . HIS A 1 80 ? -7.277 12.812 4.84 1 92.25 80 HIS A CA 1
ATOM 650 C C . HIS A 1 80 ? -6.621 12.758 3.465 1 92.25 80 HIS A C 1
ATOM 652 O O . HIS A 1 80 ? -7.266 13.031 2.451 1 92.25 80 HIS A O 1
ATOM 658 N N . LYS A 1 81 ? -5.359 12.555 3.492 1 92.75 81 LYS A N 1
ATOM 659 C CA . LYS A 1 81 ? -4.738 12.031 2.281 1 92.75 81 LYS A CA 1
ATOM 660 C C . LYS A 1 81 ? -5.121 10.57 2.053 1 92.75 81 LYS A C 1
ATOM 662 O O . LYS A 1 81 ? -5.141 9.773 2.992 1 92.75 81 LYS A O 1
ATOM 667 N N . ILE A 1 82 ? -5.438 10.25 0.802 1 94.62 82 ILE A N 1
ATOM 668 C CA . ILE A 1 82 ? -5.93 8.906 0.505 1 94.62 82 ILE A CA 1
ATOM 669 C C . ILE A 1 82 ? -4.988 8.219 -0.479 1 94.62 82 ILE A C 1
ATOM 671 O O . ILE A 1 82 ? -4.578 8.812 -1.477 1 94.62 82 ILE A O 1
ATOM 675 N N . MET A 1 83 ? -4.648 7.016 -0.117 1 94.44 83 MET A N 1
ATOM 676 C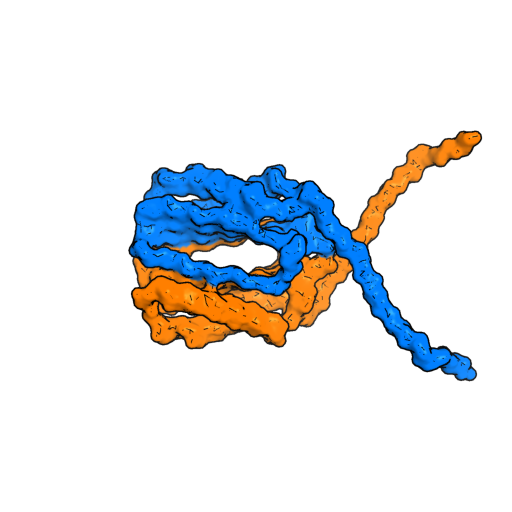 CA . MET A 1 83 ? -3.914 6.141 -1.026 1 94.44 83 MET A CA 1
ATOM 677 C C . MET A 1 83 ? -4.684 4.852 -1.28 1 94.44 83 MET A C 1
ATOM 679 O O . MET A 1 83 ? -5.125 4.191 -0.338 1 94.44 83 MET A O 1
ATOM 683 N N . VAL A 1 84 ? -4.855 4.578 -2.551 1 97.19 84 VAL A N 1
ATOM 684 C CA . VAL A 1 84 ? -5.543 3.354 -2.947 1 97.19 84 VAL A CA 1
ATOM 685 C C . VAL A 1 84 ? -4.566 2.42 -3.654 1 97.19 84 VAL A C 1
ATOM 687 O O . VAL A 1 84 ? -3.797 2.854 -4.516 1 97.19 84 VAL A O 1
ATOM 690 N N . GLN A 1 85 ? -4.609 1.192 -3.275 1 96 85 GLN A N 1
ATOM 691 C CA . GLN A 1 85 ? -3.795 0.174 -3.928 1 96 85 GLN A CA 1
ATOM 692 C C . GLN A 1 85 ? -4.621 -1.065 -4.258 1 96 85 GLN A C 1
ATOM 694 O O . GLN A 1 85 ? -5.414 -1.525 -3.434 1 96 85 GLN A O 1
ATOM 699 N N . VAL A 1 86 ? -4.441 -1.569 -5.465 1 97.19 86 VAL A N 1
ATOM 700 C CA . VAL A 1 86 ? -5.082 -2.818 -5.863 1 97.19 86 VAL A CA 1
ATOM 701 C C . VAL A 1 86 ? -4.027 -3.805 -6.363 1 97.19 86 VAL A C 1
ATOM 703 O O . VAL A 1 86 ? -3.143 -3.438 -7.141 1 97.19 86 VAL A O 1
ATOM 706 N N . VAL A 1 87 ? -4.133 -5.012 -5.875 1 94.06 87 VAL A N 1
ATOM 707 C CA . VAL A 1 87 ? -3.252 -6.105 -6.281 1 94.06 87 VAL A CA 1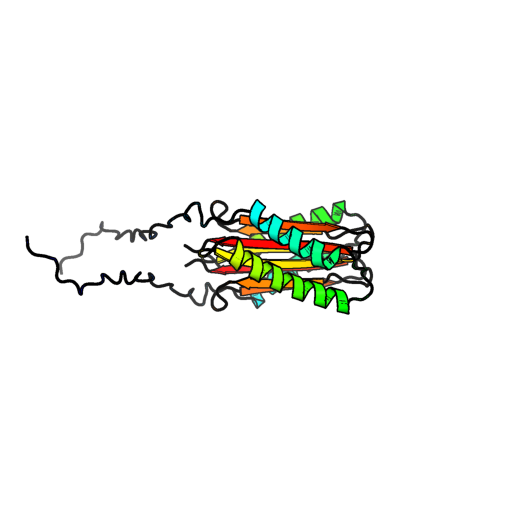
ATOM 708 C C . VAL A 1 87 ? -4.086 -7.281 -6.785 1 94.06 87 VAL A C 1
ATOM 710 O O . VAL A 1 87 ? -4.988 -7.754 -6.086 1 94.06 87 VAL A O 1
ATOM 713 N N . ILE A 1 88 ? -3.781 -7.734 -7.906 1 92.94 88 ILE A N 1
ATOM 714 C CA . ILE A 1 88 ? -4.473 -8.898 -8.453 1 92.94 88 ILE A CA 1
ATOM 715 C C . ILE A 1 88 ? -3.455 -9.969 -8.828 1 92.94 88 ILE A C 1
ATOM 717 O O . ILE A 1 88 ? -2.406 -9.664 -9.406 1 92.94 88 ILE A O 1
ATOM 721 N N . SER A 1 89 ? -3.77 -11.188 -8.539 1 89.25 89 SER A N 1
ATOM 722 C CA . SER A 1 89 ? -2.928 -12.328 -8.883 1 89.25 89 SER A CA 1
ATOM 723 C C . SER A 1 89 ? -3.77 -13.523 -9.312 1 89.25 89 SER A C 1
ATOM 725 O O . SER A 1 89 ? -4.949 -13.617 -8.961 1 89.25 89 SER A O 1
ATOM 727 N N . LYS A 1 90 ? -3.145 -14.375 -10.094 1 86.06 90 LYS A N 1
ATOM 728 C CA . LYS A 1 90 ? -3.801 -15.641 -10.43 1 86.06 90 LYS A CA 1
ATOM 729 C C . LYS A 1 90 ? -3.941 -16.531 -9.195 1 86.06 90 LYS A C 1
ATOM 731 O O . LYS A 1 90 ? -3.029 -16.594 -8.367 1 86.06 90 LYS A O 1
ATOM 736 N N . ASN A 1 91 ? -5.109 -17.156 -9.094 1 84.38 91 ASN A N 1
ATOM 737 C CA . ASN A 1 91 ? -5.328 -18.062 -7.977 1 84.38 91 ASN A CA 1
ATOM 738 C C . ASN A 1 91 ? -4.766 -19.453 -8.266 1 84.38 91 ASN A C 1
ATOM 740 O O . ASN A 1 91 ? -5.395 -20.25 -8.969 1 84.38 91 ASN A O 1
ATOM 744 N N . GLU A 1 92 ? -3.531 -19.766 -7.824 1 76.69 92 GLU A N 1
ATOM 745 C CA . GLU A 1 92 ? -2.949 -21.094 -8 1 76.69 92 GLU A CA 1
ATOM 746 C C . GLU A 1 92 ? -2.822 -21.828 -6.664 1 76.69 92 GLU A C 1
ATOM 748 O O . GLU A 1 92 ? -2.002 -22.734 -6.52 1 76.69 92 GLU A O 1
ATOM 753 N N . GLY A 1 93 ? -3.566 -21.547 -5.801 1 72.94 93 GLY A N 1
ATOM 754 C CA . GLY A 1 93 ? -3.566 -22.234 -4.52 1 72.94 93 GLY A CA 1
ATOM 755 C C . GLY A 1 93 ? -2.502 -21.719 -3.566 1 72.94 93 GLY A C 1
ATOM 756 O O . GLY A 1 93 ? -2.543 -22 -2.369 1 72.94 93 GLY A O 1
ATOM 757 N N . GLN A 1 94 ? -1.407 -21.25 -4.168 1 69.25 94 GLN A N 1
ATOM 758 C CA . GLN A 1 94 ? -0.372 -20.703 -3.301 1 69.25 94 GLN A CA 1
ATOM 759 C C . GLN A 1 94 ? -0.476 -19.188 -3.221 1 69.25 94 GLN A C 1
ATOM 761 O O . GLN A 1 94 ? -0.482 -18.5 -4.246 1 69.25 94 GLN A O 1
ATOM 766 N N . GLY A 1 95 ? -1.345 -18.641 -2.629 1 71.94 95 GLY A N 1
ATOM 767 C CA . GLY A 1 95 ? -1.827 -17.281 -2.469 1 71.94 95 GLY A CA 1
ATOM 768 C C . GLY A 1 95 ? -0.71 -16.266 -2.277 1 71.94 95 GLY A C 1
ATOM 769 O O . GLY A 1 95 ? 0.465 -16.594 -2.461 1 71.94 95 GLY A O 1
ATOM 770 N N . ILE A 1 96 ? -0.937 -14.961 -2.268 1 85.19 96 ILE A N 1
ATOM 771 C CA . ILE A 1 96 ? -0.151 -13.758 -2.027 1 85.19 96 ILE A CA 1
ATOM 772 C C . ILE A 1 96 ? -0.087 -13.477 -0.528 1 85.19 96 ILE A C 1
ATOM 774 O O . ILE A 1 96 ? -1.057 -13.711 0.197 1 85.19 96 ILE A O 1
ATOM 778 N N . ARG A 1 97 ? 1.173 -13.289 -0.095 1 90.5 97 ARG A N 1
ATOM 779 C CA . ARG A 1 97 ? 1.312 -12.836 1.285 1 90.5 97 ARG A CA 1
ATOM 780 C C . ARG A 1 97 ? 1.625 -11.344 1.342 1 90.5 97 ARG A C 1
ATOM 782 O O . ARG A 1 97 ? 2.475 -10.852 0.594 1 90.5 97 ARG A O 1
ATOM 789 N N . VAL A 1 98 ? 0.874 -10.695 2.262 1 91.31 98 VAL A N 1
ATOM 790 C CA . VAL A 1 98 ? 1.008 -9.25 2.354 1 91.31 98 VAL A CA 1
ATOM 791 C C . VAL A 1 98 ? 1.171 -8.836 3.816 1 91.31 98 VAL A C 1
ATOM 793 O O . VAL A 1 98 ? 0.498 -9.375 4.699 1 91.31 98 VAL A O 1
ATOM 796 N N . CYS A 1 99 ? 2.033 -7.887 4.02 1 94.81 99 CYS A N 1
ATOM 797 C CA . CYS A 1 99 ? 2.168 -7.219 5.309 1 94.81 99 CYS A CA 1
ATOM 798 C C . CYS A 1 99 ? 2.271 -5.707 5.133 1 94.81 99 CYS A C 1
ATOM 800 O O . CYS A 1 99 ? 2.91 -5.23 4.195 1 94.81 99 CYS A O 1
ATOM 802 N N . SER A 1 100 ? 1.613 -5.047 6.016 1 92.5 100 SER A N 1
ATOM 803 C CA . SER A 1 100 ? 1.702 -3.592 6.051 1 92.5 100 SER A CA 1
ATOM 804 C C . SER A 1 100 ? 1.971 -3.086 7.465 1 92.5 100 SER A C 1
ATOM 806 O O . SER A 1 100 ? 1.306 -3.504 8.414 1 92.5 100 SER A O 1
ATOM 808 N N . LYS A 1 101 ? 2.934 -2.314 7.57 1 92.31 101 LYS A N 1
ATOM 809 C CA . LYS A 1 101 ? 3.285 -1.658 8.828 1 92.31 101 LYS A CA 1
ATOM 810 C C . LYS A 1 101 ? 3.643 -0.192 8.602 1 92.31 101 LYS A C 1
ATOM 812 O O . LYS A 1 101 ? 4.004 0.2 7.488 1 92.31 101 LYS A O 1
ATOM 817 N N . GLY A 1 102 ? 3.418 0.639 9.594 1 89.06 102 GLY A N 1
ATOM 818 C CA . GLY A 1 102 ? 3.721 2.045 9.375 1 89.06 102 GLY A CA 1
ATOM 819 C C . GLY A 1 102 ? 4.133 2.768 10.648 1 89.06 102 GLY A C 1
ATOM 820 O O . GLY A 1 102 ? 4.078 2.195 11.734 1 89.06 102 GLY A O 1
ATOM 821 N N . LEU A 1 103 ? 4.68 3.91 10.445 1 88.25 103 LEU A N 1
ATOM 822 C CA . LEU A 1 103 ? 4.898 4.953 11.445 1 88.25 103 LEU A CA 1
ATOM 823 C C . LEU A 1 103 ? 3.918 6.105 11.25 1 88.25 103 LEU A C 1
ATOM 825 O O . LEU A 1 103 ? 4.262 7.129 10.656 1 88.25 103 LEU A O 1
ATOM 829 N N . TRP A 1 104 ? 2.625 5.855 11.57 1 85.06 104 TRP A N 1
ATOM 830 C CA . TRP A 1 104 ? 1.554 6.832 11.391 1 85.06 104 TRP A CA 1
ATOM 831 C C . TRP A 1 104 ? 0.757 7.016 12.68 1 85.06 104 TRP A C 1
ATOM 833 O O . TRP A 1 104 ? 1.063 6.395 13.695 1 85.06 104 TRP A O 1
ATOM 843 N N . ASP A 1 105 ? -0.055 8.047 12.617 1 86.19 105 ASP A N 1
ATOM 844 C CA . ASP A 1 105 ? -0.895 8.344 13.773 1 86.19 105 ASP A CA 1
ATOM 845 C C . ASP A 1 105 ? -2.041 7.34 13.891 1 86.19 105 ASP A C 1
ATOM 847 O O . ASP A 1 105 ? -3.066 7.477 13.219 1 86.19 105 ASP A O 1
ATOM 851 N N . GLU A 1 106 ? -1.887 6.438 14.719 1 84.25 106 GLU A N 1
ATOM 852 C CA . GLU A 1 106 ? -2.836 5.332 14.836 1 84.25 106 GLU A CA 1
ATOM 853 C C . GLU A 1 106 ? -4.199 5.828 15.312 1 84.25 106 GLU A C 1
ATOM 855 O O . GLU A 1 106 ? -5.203 5.121 15.188 1 84.25 106 GLU A O 1
ATOM 860 N N . SER A 1 107 ? -4.285 6.996 15.867 1 85.81 107 SER A N 1
ATOM 861 C CA . SER A 1 107 ? -5.543 7.535 16.359 1 85.81 107 SER A CA 1
ATOM 862 C C . SER A 1 107 ? -6.398 8.086 15.227 1 85.81 107 SER A C 1
ATOM 864 O O . SER A 1 107 ? -7.629 7.977 15.258 1 85.81 107 SER A O 1
ATOM 866 N N . ASN A 1 108 ? -5.738 8.672 14.234 1 87.75 108 ASN A N 1
ATOM 867 C CA . ASN A 1 108 ? -6.484 9.383 13.203 1 87.75 108 ASN A CA 1
ATOM 868 C C . ASN A 1 108 ? -6.301 8.75 11.828 1 87.75 108 ASN A C 1
ATOM 870 O O . ASN A 1 108 ? -7.121 8.953 10.93 1 87.75 108 ASN A O 1
ATOM 874 N N . ASP A 1 109 ? -5.234 8.062 11.719 1 90.5 109 ASP A N 1
ATOM 875 C CA . ASP A 1 109 ? -5.004 7.355 10.469 1 90.5 109 ASP A CA 1
ATOM 876 C C . ASP A 1 109 ? -5.637 5.965 10.492 1 90.5 109 ASP A C 1
ATOM 878 O O . ASP A 1 109 ? -5.734 5.344 11.555 1 90.5 109 AS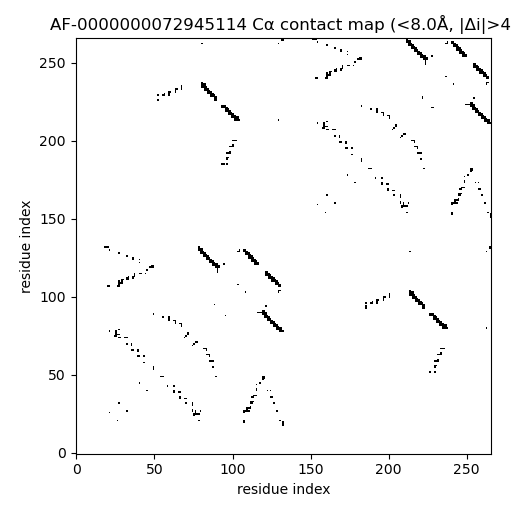P A O 1
ATOM 882 N N . ASN A 1 110 ? -6.203 5.582 9.422 1 93.25 110 ASN A N 1
ATOM 883 C CA . ASN A 1 110 ? -6.809 4.258 9.367 1 93.25 110 ASN A CA 1
ATOM 884 C C . ASN A 1 110 ? -6.727 3.664 7.961 1 93.25 110 ASN A C 1
ATOM 886 O O . ASN A 1 110 ? -6.172 4.285 7.051 1 93.25 110 ASN A O 1
ATOM 890 N N . TRP A 1 111 ? -7.09 2.445 7.875 1 93.81 111 TRP A N 1
ATOM 891 C CA . TRP A 1 111 ? -7.066 1.752 6.594 1 93.81 111 TRP A CA 1
ATOM 892 C C . TRP A 1 111 ? -8.211 0.751 6.492 1 93.81 111 TRP A C 1
ATOM 894 O O . TRP A 1 111 ? -8.852 0.426 7.5 1 93.81 111 TRP A O 1
ATOM 904 N N . ALA A 1 112 ? -8.492 0.352 5.285 1 96.69 112 ALA A N 1
ATOM 905 C CA . ALA A 1 112 ? -9.469 -0.691 4.98 1 96.69 112 ALA A CA 1
ATOM 906 C C . ALA A 1 112 ? -9.008 -1.535 3.793 1 96.69 112 ALA A C 1
ATOM 908 O O . ALA A 1 112 ? -8.227 -1.077 2.963 1 96.69 112 ALA A O 1
ATOM 909 N N . SER A 1 113 ? -9.492 -2.73 3.822 1 96.56 113 SER A N 1
ATOM 910 C CA . SER A 1 113 ? -9.133 -3.619 2.723 1 96.56 113 SER A CA 1
ATOM 911 C C . SER A 1 113 ? -10.258 -4.609 2.422 1 96.56 113 SER A C 1
ATOM 913 O O . SER A 1 113 ? -11.102 -4.879 3.281 1 96.56 113 SER A O 1
ATOM 915 N N . TYR A 1 114 ? -10.258 -5.047 1.223 1 97.69 114 TYR A N 1
ATOM 916 C CA . TYR A 1 114 ? -11.133 -6.125 0.778 1 97.69 114 TYR A CA 1
ATOM 917 C C . TYR A 1 114 ? -10.406 -7.039 -0.207 1 97.69 114 TYR A C 1
ATOM 919 O O . TYR A 1 114 ? -9.719 -6.562 -1.114 1 97.69 114 TYR A O 1
ATOM 927 N N . THR A 1 115 ? -10.555 -8.297 0.097 1 95.81 115 THR A N 1
ATOM 928 C CA . THR A 1 115 ? -9.961 -9.289 -0.793 1 95.81 115 THR A CA 1
ATOM 929 C C . THR A 1 115 ? -11.047 -10.125 -1.472 1 95.81 115 THR A C 1
ATOM 931 O O . THR A 1 115 ? -11.891 -10.719 -0.8 1 95.81 115 THR A O 1
ATOM 934 N N . PHE A 1 116 ? -10.977 -10.062 -2.76 1 96.69 116 PHE A N 1
ATOM 935 C CA . PHE A 1 116 ? -11.844 -10.898 -3.582 1 96.69 116 PHE A CA 1
ATOM 936 C C . PHE A 1 116 ? -11.148 -12.195 -3.965 1 96.69 116 PHE A C 1
ATOM 938 O O . PHE A 1 116 ? -9.945 -12.203 -4.242 1 96.69 116 PHE A O 1
ATOM 945 N N . HIS A 1 117 ? -12.016 -13.234 -3.951 1 93.06 117 HIS A N 1
ATOM 946 C CA . HIS A 1 117 ? -11.477 -14.547 -4.316 1 93.06 117 HIS A CA 1
ATOM 947 C C . HIS A 1 117 ? -12.391 -15.258 -5.301 1 93.06 117 HIS A C 1
ATOM 949 O O . HIS A 1 117 ? -13.609 -15.328 -5.094 1 93.06 117 HIS A O 1
ATOM 955 N N . SER A 1 118 ? -11.766 -15.781 -6.367 1 92.81 118 SER A N 1
ATOM 956 C CA . SER A 1 118 ? -12.414 -16.719 -7.281 1 92.81 118 SER A CA 1
ATOM 957 C C . SER A 1 118 ? -11.523 -17.922 -7.574 1 92.81 118 SER A C 1
ATOM 959 O O . SER A 1 118 ? -10.406 -18.016 -7.059 1 92.81 118 SER A O 1
ATOM 961 N N . ARG A 1 119 ? -12.031 -18.859 -8.281 1 90 119 ARG A N 1
ATOM 962 C CA . ARG A 1 119 ? -11.219 -20.016 -8.664 1 90 119 ARG A CA 1
ATOM 963 C C . ARG A 1 119 ? -10.07 -19.594 -9.578 1 90 119 ARG A C 1
ATOM 965 O O . ARG A 1 119 ? -9.047 -20.266 -9.648 1 90 119 ARG A O 1
ATOM 972 N N . PHE A 1 120 ? -10.156 -18.469 -10.219 1 89.19 120 PHE A N 1
ATOM 973 C CA . PHE A 1 120 ? -9.195 -18.047 -11.234 1 89.19 120 PHE A CA 1
ATOM 974 C C . PHE A 1 120 ? -8.219 -17.031 -10.672 1 89.19 120 PHE A C 1
ATOM 976 O O . PHE A 1 120 ? -7.035 -17.031 -11.023 1 89.19 120 PHE A O 1
ATOM 983 N N . LEU A 1 121 ? -8.734 -16.141 -9.852 1 91.31 121 LEU A N 1
ATOM 984 C CA . LEU A 1 121 ? -7.863 -15.031 -9.461 1 91.31 121 LEU A CA 1
ATOM 985 C C . LEU A 1 121 ? -8.156 -14.594 -8.031 1 91.31 121 LEU A C 1
ATOM 987 O O . LEU A 1 121 ? -9.203 -14.938 -7.473 1 91.31 121 LEU A O 1
ATOM 991 N N . LEU A 1 122 ? -7.227 -13.93 -7.441 1 92.31 122 LEU A N 1
ATOM 992 C CA . LEU A 1 122 ? -7.328 -13.219 -6.172 1 92.31 122 LEU A CA 1
ATOM 993 C C . LEU A 1 122 ? -7.012 -11.734 -6.348 1 92.31 122 LEU A C 1
ATOM 995 O O . LEU A 1 122 ? -6.055 -11.383 -7.035 1 92.31 122 LEU A O 1
ATOM 999 N N . GLY A 1 123 ? -7.902 -10.914 -5.824 1 94.5 123 GLY A N 1
ATOM 1000 C CA . GLY A 1 123 ? -7.695 -9.477 -5.875 1 94.5 123 GLY A CA 1
ATOM 1001 C C . GLY A 1 123 ? -7.879 -8.797 -4.527 1 94.5 123 GLY A C 1
ATOM 1002 O O . GLY A 1 123 ? -8.867 -9.047 -3.834 1 94.5 123 GLY A O 1
ATOM 1003 N N . THR A 1 124 ? -6.926 -8.023 -4.156 1 95.56 124 THR A N 1
ATOM 1004 C CA . THR A 1 124 ? -7.008 -7.293 -2.896 1 95.56 124 THR A CA 1
ATOM 1005 C C . THR A 1 124 ? -6.949 -5.789 -3.143 1 95.56 124 THR A C 1
ATOM 1007 O O . THR A 1 124 ? -6.066 -5.301 -3.85 1 95.56 124 THR A O 1
ATOM 1010 N N . ALA A 1 125 ? -7.887 -5.094 -2.682 1 97.81 125 ALA A N 1
ATOM 1011 C CA . ALA A 1 125 ? -7.887 -3.633 -2.646 1 97.81 125 ALA A CA 1
ATOM 1012 C C . ALA A 1 125 ? -7.598 -3.117 -1.24 1 97.81 125 ALA A C 1
ATOM 1014 O O . ALA A 1 125 ? -8.125 -3.645 -0.259 1 97.81 125 ALA A O 1
ATOM 1015 N N . MET A 1 126 ? -6.742 -2.152 -1.187 1 96.94 126 MET A N 1
ATOM 1016 C CA . MET A 1 126 ? -6.395 -1.516 0.08 1 96.94 126 MET A CA 1
ATOM 1017 C C . MET A 1 126 ? -6.48 0.003 -0.032 1 96.94 126 MET A C 1
ATOM 1019 O O . MET A 1 126 ? -6.078 0.578 -1.045 1 96.94 126 MET A O 1
ATOM 1023 N N . VAL A 1 127 ? -7.004 0.601 0.997 1 97.19 127 VAL A N 1
ATOM 1024 C CA . VAL A 1 127 ? -7.094 2.057 1.061 1 97.19 127 VAL A CA 1
ATOM 1025 C C . VAL A 1 127 ? -6.504 2.555 2.377 1 97.19 127 VAL A C 1
ATOM 1027 O O . VAL A 1 127 ? -6.855 2.059 3.449 1 97.19 127 VAL A O 1
ATOM 1030 N N . PHE A 1 128 ? -5.672 3.486 2.234 1 94.88 128 PHE A N 1
ATOM 1031 C CA . PHE A 1 128 ? -5.059 4.109 3.402 1 94.88 128 PHE A CA 1
ATOM 1032 C C . PHE A 1 128 ? -5.465 5.574 3.51 1 94.88 128 PHE A C 1
ATOM 1034 O O . PHE A 1 128 ? -5.395 6.316 2.529 1 94.88 128 PHE A O 1
ATOM 1041 N N . GLY A 1 129 ? -5.895 5.945 4.648 1 94.31 129 GLY A N 1
ATOM 1042 C CA . GLY A 1 129 ? -6.23 7.332 4.941 1 94.31 129 GLY A CA 1
ATOM 1043 C C . GLY A 1 129 ? -5.348 7.945 6.012 1 94.31 129 GLY A C 1
ATOM 1044 O O . GLY A 1 129 ? -5.363 7.508 7.164 1 94.31 129 GLY A O 1
ATOM 1045 N N . CYS A 1 130 ? -4.656 8.977 5.641 1 91.81 130 CYS A N 1
ATOM 1046 C CA . CYS A 1 130 ? -3.75 9.688 6.539 1 91.81 130 CYS A CA 1
ATOM 1047 C C . CYS A 1 130 ? -4.27 11.086 6.844 1 91.81 130 CYS A C 1
ATOM 1049 O O . CYS A 1 130 ? -4.344 11.938 5.953 1 91.81 130 CYS A O 1
ATOM 1051 N N . TYR A 1 131 ? -4.5 11.258 8.164 1 88.62 131 TYR A N 1
ATOM 1052 C CA . TYR A 1 131 ? -5.059 12.547 8.578 1 88.62 131 TYR A CA 1
ATOM 1053 C C . TYR A 1 131 ? -3.996 13.633 8.547 1 88.62 131 TYR A C 1
ATOM 1055 O O . TYR A 1 131 ? -2.881 13.438 9.039 1 88.62 131 TYR A O 1
ATOM 1063 N N . TYR A 1 132 ? -4.258 14.688 7.773 1 78.12 132 TYR A N 1
ATOM 1064 C CA . TYR A 1 132 ? -3.301 15.789 7.789 1 78.12 132 TYR A CA 1
ATOM 1065 C C . TYR A 1 132 ? -3.785 16.922 8.688 1 78.12 132 TYR A C 1
ATOM 1067 O O . TYR A 1 132 ? -4.992 17.141 8.82 1 78.12 132 TYR A O 1
ATOM 1075 N N . GLU A 1 133 ? -3.078 17.172 9.672 1 63.09 133 GLU A N 1
ATOM 1076 C CA . GLU A 1 133 ? -3.4 18.25 10.586 1 63.09 133 GLU A CA 1
ATOM 1077 C C . GLU A 1 133 ? -3.396 19.594 9.867 1 63.09 133 GLU A C 1
ATOM 1079 O O . GLU A 1 133 ? -2.674 19.781 8.883 1 63.09 133 GLU A O 1
ATOM 1084 N N . MET B 1 1 ? -28.844 50.875 19.312 1 34.34 1 MET B N 1
ATOM 1085 C CA . MET B 1 1 ? -28.547 49.5 18.953 1 34.34 1 MET B CA 1
ATOM 1086 C C . MET B 1 1 ? -27.734 49.406 17.672 1 34.34 1 MET B C 1
ATOM 1088 O O . MET B 1 1 ? -28.266 49.594 16.578 1 34.34 1 MET B O 1
ATOM 1092 N N . GLU B 1 2 ? -26.453 49.875 17.656 1 35.19 2 GLU B N 1
ATOM 1093 C CA . GLU B 1 2 ? -25.562 50.25 16.562 1 35.19 2 GLU B CA 1
ATOM 1094 C C . GLU B 1 2 ? -25.156 49.031 15.734 1 35.19 2 GLU B C 1
ATOM 1096 O O . GLU B 1 2 ? -24.625 48.062 16.281 1 35.19 2 GLU B O 1
ATOM 1101 N N . SER B 1 3 ? -25.922 48.594 14.688 1 40.56 3 SER B N 1
ATOM 1102 C CA . SER B 1 3 ? -25.812 47.5 13.727 1 40.56 3 SER B CA 1
ATOM 1103 C C . SER B 1 3 ? -24.422 47.5 13.086 1 40.56 3 SER B C 1
ATOM 1105 O O . SER B 1 3 ? -23.844 48.531 12.789 1 40.56 3 SER B O 1
ATOM 1107 N N . LEU B 1 4 ? -23.625 46.469 13.445 1 43.22 4 LEU B N 1
ATOM 1108 C CA . LEU B 1 4 ? -22.297 46.312 12.844 1 43.22 4 LEU B CA 1
ATOM 1109 C C . LEU B 1 4 ? -22.375 46.5 11.328 1 43.22 4 LEU B C 1
ATOM 1111 O O . LEU B 1 4 ? -23.391 46.188 10.711 1 43.22 4 LEU B O 1
ATOM 1115 N N . PRO B 1 5 ? -21.734 47.438 10.828 1 46.84 5 PRO B N 1
ATOM 1116 C CA . PRO B 1 5 ? -21.875 47.719 9.398 1 46.84 5 PRO B CA 1
ATOM 1117 C C . PRO B 1 5 ? -21.812 46.438 8.547 1 46.84 5 PRO B C 1
ATOM 1119 O O . PRO B 1 5 ? -21.219 45.438 8.953 1 46.84 5 PRO B O 1
ATOM 1122 N N . PRO B 1 6 ? -22.703 46.125 7.621 1 45.94 6 PRO B N 1
ATOM 1123 C CA . PRO B 1 6 ? -22.953 44.938 6.816 1 45.94 6 PRO B CA 1
ATOM 1124 C C . PRO B 1 6 ? -21.688 44.344 6.234 1 45.94 6 PRO B C 1
ATOM 1126 O O . PRO B 1 6 ? -21.688 43.188 5.766 1 45.94 6 PRO B O 1
ATOM 1129 N N . GLY B 1 7 ? -20.719 45.062 5.719 1 40.34 7 GLY B N 1
ATOM 1130 C CA . GLY B 1 7 ? -19.641 44.719 4.812 1 40.34 7 GLY B CA 1
ATOM 1131 C C . GLY B 1 7 ? -18.641 43.75 5.426 1 40.34 7 GLY B C 1
ATOM 1132 O O . GLY B 1 7 ? -17.625 43.406 4.797 1 40.34 7 GLY B O 1
ATOM 1133 N N . MET B 1 8 ? -18.359 43.844 6.68 1 31.86 8 MET B N 1
ATOM 1134 C CA . MET B 1 8 ? -17.234 43.094 7.211 1 31.86 8 MET B CA 1
ATOM 1135 C C . MET B 1 8 ? -17.469 41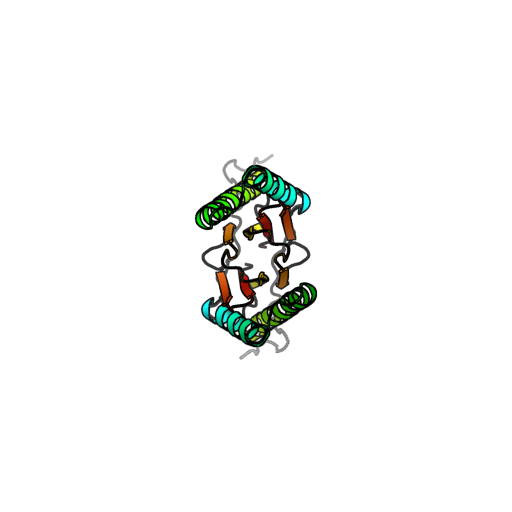.594 7.117 1 31.86 8 MET B C 1
ATOM 1137 O O . MET B 1 8 ? -18.234 41.062 7.902 1 31.86 8 MET B O 1
ATOM 1141 N N . THR B 1 9 ? -17.812 41.156 5.926 1 39.22 9 THR B N 1
ATOM 1142 C CA . THR B 1 9 ? -17.766 39.688 5.898 1 39.22 9 THR B CA 1
ATOM 1143 C C . THR B 1 9 ? -16.453 39.188 6.484 1 39.22 9 THR B C 1
ATOM 1145 O O . THR B 1 9 ? -15.383 39.656 6.129 1 39.22 9 THR B O 1
ATOM 1148 N N . GLN B 1 10 ? -16.406 39.062 7.715 1 31.78 10 GLN B N 1
ATOM 1149 C CA . GLN B 1 10 ? -15.211 38.469 8.312 1 31.78 10 GLN B CA 1
ATOM 1150 C C . GLN B 1 10 ? -14.758 37.25 7.52 1 31.78 10 GLN B C 1
ATOM 1152 O O . GLN B 1 10 ? -15.469 36.219 7.453 1 31.78 10 GLN B O 1
ATOM 1157 N N . ALA B 1 11 ? -14.312 37.5 6.297 1 34.31 11 ALA B N 1
ATOM 1158 C CA . ALA B 1 11 ? -13.641 36.406 5.633 1 34.31 11 ALA B CA 1
ATOM 1159 C C . ALA B 1 11 ? -12.625 35.75 6.562 1 34.31 11 ALA B C 1
ATOM 1161 O O . ALA B 1 11 ? -11.836 36.406 7.211 1 34.31 11 ALA B O 1
ATOM 1162 N N . TYR B 1 12 ? -13.047 34.906 7.406 1 31.77 12 TYR B N 1
ATOM 1163 C CA . TYR B 1 12 ? -12.07 34.125 8.148 1 31.77 12 TYR B CA 1
ATOM 1164 C C . TYR B 1 12 ? -11 33.562 7.215 1 31.77 12 TYR B C 1
ATOM 1166 O O . TYR B 1 12 ? -11.32 32.969 6.176 1 31.77 12 TYR B O 1
ATOM 1174 N N . GLU B 1 13 ? -10.133 34.469 6.723 1 32.75 13 GLU B N 1
ATOM 1175 C CA . GLU B 1 13 ? -8.992 33.906 6.016 1 32.75 13 GLU B CA 1
ATOM 1176 C C . GLU B 1 13 ? -8.312 32.812 6.852 1 32.75 13 GLU B C 1
ATOM 1178 O O . GLU B 1 13 ? -7.953 33.062 8.008 1 32.75 13 GLU B O 1
ATOM 1183 N N . TRP B 1 14 ? -8.883 31.672 6.953 1 36.16 14 TRP B N 1
ATOM 1184 C CA . TRP B 1 14 ? -8.094 30.578 7.516 1 36.16 14 TRP B CA 1
ATOM 1185 C C . TRP B 1 14 ? -6.617 30.734 7.18 1 36.16 14 TRP B C 1
ATOM 1187 O O . TRP B 1 14 ? -6.254 30.906 6.016 1 36.16 14 TRP B O 1
ATOM 1197 N N . GLU B 1 15 ? -5.926 31.75 7.77 1 33.88 15 GLU B N 1
ATOM 1198 C CA . GLU B 1 15 ? -4.477 31.781 7.617 1 33.88 15 GLU B CA 1
ATOM 1199 C C . GLU B 1 15 ? -3.9 30.359 7.617 1 33.88 15 GLU B C 1
ATOM 1201 O O . GLU B 1 15 ? -4.086 29.609 8.578 1 33.88 15 GLU B O 1
ATOM 1206 N N . ASN B 1 16 ? -4.133 29.609 6.613 1 37.84 16 ASN B N 1
ATOM 1207 C CA . ASN B 1 16 ? -3.369 28.375 6.434 1 37.84 16 ASN B CA 1
ATOM 1208 C C . ASN B 1 16 ? -2.006 28.453 7.113 1 37.84 16 ASN B C 1
ATOM 1210 O O . ASN B 1 16 ? -1.279 29.438 6.941 1 37.84 16 ASN B O 1
ATOM 1214 N N . THR B 1 17 ? -1.877 28.422 8.391 1 41.28 17 THR B N 1
ATOM 1215 C CA . THR B 1 17 ? -0.534 28.281 8.945 1 41.28 17 THR B CA 1
ATOM 1216 C C . THR B 1 17 ? 0.45 27.828 7.863 1 41.28 17 THR B C 1
ATOM 1218 O O . THR B 1 17 ? 0.067 27.156 6.906 1 41.28 17 THR B O 1
ATOM 1221 N N . TYR B 1 18 ? 1.666 28.422 7.73 1 41.12 18 TYR B N 1
ATOM 1222 C CA . TYR B 1 18 ? 2.83 28.203 6.879 1 41.12 18 TYR B CA 1
ATOM 1223 C C . TYR B 1 18 ? 3.037 26.719 6.59 1 41.12 18 TYR B C 1
ATOM 1225 O O . TYR B 1 18 ? 3.273 25.938 7.508 1 41.12 18 TYR B O 1
ATOM 1233 N N . ILE B 1 19 ? 2.213 25.984 5.914 1 50.94 19 ILE B N 1
ATOM 1234 C CA . ILE B 1 19 ? 2.596 24.719 5.309 1 50.94 19 ILE B CA 1
ATOM 1235 C C . ILE B 1 19 ? 4.09 24.719 4.996 1 50.94 19 ILE B C 1
ATOM 1237 O O . ILE B 1 19 ? 4.527 25.375 4.051 1 50.94 19 ILE B O 1
ATOM 1241 N N . MET B 1 20 ? 4.918 24.906 6.004 1 59.03 20 MET B N 1
ATOM 1242 C CA . MET B 1 20 ? 6.352 24.859 5.727 1 59.03 20 MET B CA 1
ATOM 1243 C C . MET B 1 20 ? 6.727 23.562 5.012 1 59.03 20 MET B C 1
ATOM 1245 O O . MET B 1 20 ? 6.23 22.484 5.363 1 59.03 20 MET B O 1
ATOM 1249 N N . GLU B 1 21 ? 6.949 23.609 3.711 1 66.44 21 GLU B N 1
ATOM 1250 C CA . GLU B 1 21 ? 7.602 22.531 2.977 1 66.44 21 GLU B CA 1
ATOM 1251 C C . GLU B 1 21 ? 8.742 21.922 3.789 1 66.44 21 GLU B C 1
ATOM 1253 O O . GLU B 1 21 ? 9.336 22.594 4.629 1 66.44 21 GLU B O 1
ATOM 1258 N N . PRO B 1 22 ? 8.75 20.641 3.77 1 70.81 22 PRO B N 1
ATOM 1259 C CA . PRO B 1 22 ? 9.898 20.047 4.449 1 70.81 22 PRO B CA 1
ATOM 1260 C C . PRO B 1 22 ? 11.227 20.688 4.043 1 70.81 22 PRO B C 1
ATOM 1262 O O . PRO B 1 22 ? 11.375 21.141 2.91 1 70.81 22 PRO B O 1
ATOM 1265 N N . LYS B 1 23 ? 12.047 20.766 5.078 1 78.56 23 LYS B N 1
ATOM 1266 C CA . LYS B 1 23 ? 13.422 21.125 4.727 1 78.56 23 LYS B CA 1
ATOM 1267 C C . LYS B 1 23 ? 14.016 20.109 3.752 1 78.56 23 LYS B C 1
ATOM 1269 O O . LYS B 1 23 ? 13.547 18.969 3.676 1 78.56 23 LYS B O 1
ATOM 1274 N N . ALA B 1 24 ? 14.977 20.547 2.914 1 77.88 24 ALA B N 1
ATOM 1275 C CA . ALA B 1 24 ? 15.57 19.703 1.878 1 77.88 24 ALA B CA 1
ATOM 1276 C C . ALA B 1 24 ? 16.047 18.375 2.457 1 77.88 24 ALA B C 1
ATOM 1278 O O . ALA B 1 24 ? 15.906 17.328 1.825 1 77.88 24 ALA B O 1
ATOM 1279 N N . ASP B 1 25 ? 16.562 18.422 3.656 1 80.75 25 ASP B N 1
ATOM 1280 C CA . ASP B 1 25 ? 17.141 17.219 4.254 1 80.75 25 ASP B CA 1
ATOM 1281 C C . ASP B 1 25 ? 16.062 16.359 4.91 1 80.75 25 ASP B C 1
ATOM 1283 O O . ASP B 1 25 ? 16.359 15.25 5.383 1 80.75 25 ASP B O 1
ATOM 1287 N N . GLU B 1 26 ? 14.883 16.797 4.887 1 85.12 26 GLU B N 1
ATOM 1288 C CA . GLU B 1 26 ? 13.797 16.062 5.523 1 85.12 26 GLU B CA 1
ATOM 1289 C C . GLU B 1 26 ? 12.805 15.531 4.488 1 85.12 26 GLU B C 1
ATOM 1291 O O . GLU B 1 26 ? 11.773 14.969 4.844 1 85.12 26 GLU B O 1
ATOM 1296 N N . ARG B 1 27 ? 13.203 15.703 3.332 1 88.31 27 ARG B N 1
ATOM 1297 C CA . ARG B 1 27 ? 12.32 15.266 2.254 1 88.31 27 ARG B CA 1
ATOM 1298 C C . ARG B 1 27 ? 12.422 13.758 2.049 1 88.31 27 ARG B C 1
ATOM 1300 O O . ARG B 1 27 ? 13.477 13.164 2.279 1 88.31 27 ARG B O 1
ATOM 1307 N N . PHE B 1 28 ? 11.312 13.203 1.655 1 93.31 28 PHE B N 1
ATOM 1308 C CA . PHE B 1 28 ? 11.312 11.805 1.235 1 93.31 28 PHE B CA 1
ATOM 1309 C C . PHE B 1 28 ? 12.094 11.633 -0.064 1 93.31 28 PHE B C 1
ATOM 1311 O O . PHE B 1 28 ? 11.688 12.141 -1.11 1 93.31 28 PHE B O 1
ATOM 1318 N N . ILE B 1 29 ? 13.227 10.977 0.045 1 93.44 29 ILE B N 1
ATOM 1319 C CA . ILE B 1 29 ? 14.055 10.734 -1.133 1 93.44 29 ILE B CA 1
ATOM 1320 C C . ILE B 1 29 ? 13.82 9.32 -1.646 1 93.44 29 ILE B C 1
ATOM 1322 O O . ILE B 1 29 ? 14.344 8.352 -1.084 1 93.44 29 ILE B O 1
ATOM 1326 N N . PRO B 1 30 ? 13.117 9.203 -2.734 1 95.94 30 PRO B N 1
ATOM 1327 C CA . PRO B 1 30 ? 12.703 7.887 -3.207 1 95.94 30 PRO B CA 1
ATOM 1328 C C . PRO B 1 30 ? 13.875 6.941 -3.438 1 95.94 30 PRO B C 1
ATOM 1330 O O . PRO B 1 30 ? 13.812 5.77 -3.055 1 95.94 30 PRO B O 1
ATOM 1333 N N . ASN B 1 31 ? 14.977 7.43 -4.023 1 96.75 31 ASN B N 1
ATOM 1334 C CA . ASN B 1 31 ? 16.125 6.57 -4.336 1 96.75 31 ASN B CA 1
ATOM 1335 C C . ASN B 1 31 ? 16.734 5.984 -3.07 1 96.75 31 ASN B C 1
ATOM 1337 O O . ASN B 1 31 ? 17.172 4.832 -3.064 1 96.75 31 ASN B O 1
ATOM 1341 N N . LYS B 1 32 ? 16.828 6.781 -2.07 1 96.88 32 LYS B N 1
ATOM 1342 C CA . LYS B 1 32 ? 17.359 6.305 -0.8 1 96.88 32 LYS B CA 1
ATOM 1343 C C . LYS B 1 32 ? 16.469 5.227 -0.193 1 96.88 32 LYS B C 1
ATOM 1345 O O . LYS B 1 32 ? 16.969 4.191 0.265 1 96.88 32 LYS B O 1
ATOM 1350 N N . VAL B 1 33 ? 15.164 5.457 -0.18 1 97.75 33 VAL B N 1
ATOM 1351 C CA . VAL B 1 33 ? 14.203 4.504 0.377 1 97.75 33 VAL B CA 1
ATOM 1352 C C . VAL B 1 33 ? 14.203 3.225 -0.456 1 97.75 33 VAL B C 1
ATOM 1354 O O . VAL B 1 33 ? 14.141 2.121 0.091 1 97.75 33 VAL B O 1
ATOM 1357 N N . ARG B 1 34 ? 14.32 3.396 -1.739 1 98.19 34 ARG B N 1
ATOM 1358 C CA . ARG B 1 34 ? 14.391 2.234 -2.617 1 98.19 34 ARG B CA 1
ATOM 1359 C C . ARG B 1 34 ? 15.602 1.37 -2.287 1 98.19 34 ARG B C 1
ATOM 1361 O O . ARG B 1 34 ? 15.516 0.141 -2.291 1 98.19 34 ARG B O 1
ATOM 1368 N N . ALA B 1 35 ? 16.719 1.995 -2.051 1 98.5 35 ALA B N 1
ATOM 1369 C CA . ALA B 1 35 ? 17.938 1.266 -1.715 1 98.5 35 ALA B CA 1
ATOM 1370 C C . ALA B 1 35 ? 17.766 0.456 -0.434 1 98.5 35 ALA B C 1
ATOM 1372 O O . ALA B 1 35 ? 18.281 -0.66 -0.32 1 98.5 35 ALA B O 1
ATOM 1373 N N . VAL B 1 36 ? 17.078 1.04 0.516 1 98.44 36 VAL B N 1
ATOM 1374 C CA . VAL B 1 36 ? 16.766 0.344 1.76 1 98.44 36 VAL B CA 1
ATOM 1375 C C . VAL B 1 36 ? 15.93 -0.9 1.461 1 98.44 36 VAL B C 1
ATOM 1377 O O . VAL B 1 36 ? 16.219 -1.987 1.962 1 98.44 36 VAL B O 1
ATOM 1380 N N . CYS B 1 37 ? 14.875 -0.75 0.622 1 98.69 37 CYS B N 1
ATOM 1381 C CA . CYS B 1 37 ? 14.023 -1.872 0.247 1 98.69 37 CYS B CA 1
ATOM 1382 C C . CYS B 1 37 ? 14.828 -2.955 -0.463 1 98.69 37 CYS B C 1
ATOM 1384 O O . CYS B 1 37 ? 14.695 -4.141 -0.148 1 98.69 37 CYS B O 1
ATOM 1386 N N . GLU B 1 38 ? 15.672 -2.512 -1.353 1 98.69 38 GLU B N 1
ATOM 1387 C CA . GLU B 1 38 ? 16.484 -3.439 -2.141 1 98.69 38 GLU B CA 1
ATOM 1388 C C . GLU B 1 38 ? 17.406 -4.266 -1.245 1 98.69 38 GLU B C 1
ATOM 1390 O O . GLU B 1 38 ? 17.438 -5.496 -1.357 1 98.69 38 GLU B O 1
ATOM 1395 N N . ARG B 1 39 ? 18.062 -3.576 -0.42 1 98.5 39 ARG B N 1
ATOM 1396 C CA . ARG B 1 39 ? 19 -4.254 0.481 1 98.5 39 ARG B CA 1
ATOM 1397 C C . ARG B 1 39 ? 18.266 -5.266 1.359 1 98.5 39 ARG B C 1
ATOM 1399 O O . ARG B 1 39 ? 18.688 -6.414 1.48 1 98.5 39 ARG B O 1
ATOM 1406 N N . ALA B 1 40 ? 17.156 -4.863 1.974 1 98.5 40 ALA B N 1
ATOM 1407 C CA . ALA B 1 40 ? 16.406 -5.734 2.867 1 98.5 40 ALA B CA 1
ATOM 1408 C C . ALA B 1 40 ? 15.852 -6.945 2.117 1 98.5 40 ALA B C 1
ATOM 1410 O O . ALA B 1 40 ? 15.945 -8.078 2.594 1 98.5 40 ALA B O 1
ATOM 1411 N N . MET B 1 41 ? 15.312 -6.754 0.955 1 98.38 41 MET B N 1
ATOM 1412 C CA . MET B 1 41 ? 14.672 -7.812 0.179 1 98.38 41 MET B CA 1
ATOM 1413 C C . MET B 1 41 ? 15.711 -8.805 -0.338 1 98.38 41 MET B C 1
ATOM 1415 O O . MET B 1 41 ? 15.508 -10.023 -0.26 1 98.38 41 MET B O 1
ATOM 1419 N N . LYS B 1 42 ? 16.812 -8.305 -0.847 1 98.12 42 LYS B N 1
ATOM 1420 C CA . LYS B 1 42 ? 17.859 -9.188 -1.347 1 98.12 42 LYS B CA 1
ATOM 1421 C C . LYS B 1 42 ? 18.453 -10.031 -0.221 1 98.12 42 LYS B C 1
ATOM 1423 O O . LYS B 1 42 ? 18.656 -11.234 -0.386 1 98.12 42 LYS B O 1
ATOM 1428 N N . ALA B 1 43 ? 18.719 -9.383 0.898 1 97.88 43 ALA B N 1
ATOM 1429 C CA . ALA B 1 43 ? 19.297 -10.086 2.035 1 97.88 43 ALA B CA 1
ATOM 1430 C C . ALA B 1 43 ? 18.391 -11.219 2.508 1 97.88 43 ALA B C 1
ATOM 1432 O O . ALA B 1 43 ? 18.859 -12.297 2.865 1 97.88 43 ALA B O 1
ATOM 1433 N N . LYS B 1 44 ? 17.062 -10.969 2.457 1 97.69 44 LYS B N 1
ATOM 1434 C CA . LYS B 1 44 ? 16.109 -11.93 3.014 1 97.69 44 LYS B CA 1
ATOM 1435 C C . LYS B 1 44 ? 15.734 -12.992 1.985 1 97.69 44 LYS B C 1
ATOM 1437 O O . LYS B 1 44 ? 15.609 -14.172 2.322 1 97.69 44 LYS B O 1
ATOM 1442 N N . LEU B 1 45 ? 15.625 -12.656 0.652 1 96.88 45 LEU B N 1
ATOM 1443 C CA . LEU B 1 45 ? 14.898 -13.516 -0.279 1 96.88 45 LEU B CA 1
ATOM 1444 C C . LEU B 1 45 ? 15.852 -14.172 -1.268 1 96.88 45 LEU B C 1
ATOM 1446 O O . LEU B 1 45 ? 15.492 -15.141 -1.938 1 96.88 45 LEU B O 1
ATOM 1450 N N . GLU B 1 46 ? 17.047 -13.703 -1.486 1 95.56 46 GLU B N 1
ATOM 1451 C CA . GLU B 1 46 ? 17.953 -14.133 -2.541 1 95.56 46 GLU B CA 1
ATOM 1452 C C . GLU B 1 46 ? 18.156 -15.648 -2.512 1 95.56 46 GLU B C 1
ATOM 1454 O O . GLU B 1 46 ? 18.219 -16.297 -3.562 1 95.56 46 GLU B O 1
ATOM 1459 N N . ASP B 1 47 ? 18.156 -16.266 -1.375 1 91.88 47 ASP B N 1
ATOM 1460 C CA . ASP B 1 47 ? 18.453 -17.688 -1.307 1 91.88 47 ASP B CA 1
ATOM 1461 C C . ASP B 1 47 ? 17.234 -18.484 -0.862 1 91.88 47 ASP B C 1
ATOM 1463 O O . ASP B 1 47 ? 17.344 -19.641 -0.452 1 91.88 47 ASP B O 1
ATOM 1467 N N . GLN B 1 48 ? 16.109 -17.828 -1.009 1 92.69 48 GLN B N 1
ATOM 1468 C CA . GLN B 1 48 ? 14.906 -18.5 -0.525 1 92.69 48 GLN B CA 1
ATOM 1469 C C . GLN B 1 48 ? 14.133 -19.141 -1.676 1 92.69 48 GLN B C 1
ATOM 1471 O O . GLN B 1 48 ? 14.133 -18.625 -2.793 1 92.69 48 GLN B O 1
ATOM 1476 N N . GLU B 1 49 ? 13.633 -20.312 -1.338 1 90.75 49 GLU B N 1
ATOM 1477 C CA . GLU B 1 49 ? 12.664 -20.953 -2.217 1 90.75 49 GLU B CA 1
ATOM 1478 C C . GLU B 1 49 ? 11.258 -20.906 -1.621 1 90.75 49 GLU B C 1
ATOM 1480 O O . GLU B 1 49 ? 11.086 -21 -0.404 1 90.75 49 GLU B O 1
ATOM 1485 N N . TYR B 1 50 ? 10.328 -20.562 -2.441 1 86.88 50 TYR B N 1
ATOM 1486 C CA . TYR B 1 50 ? 8.961 -20.5 -1.946 1 86.88 50 TYR B CA 1
ATOM 1487 C C . TYR B 1 50 ? 8.375 -21.906 -1.771 1 86.88 50 TYR B C 1
ATOM 1489 O O . TYR B 1 50 ? 7.719 -22.422 -2.674 1 86.88 50 TYR B O 1
ATOM 1497 N N . VAL B 1 51 ? 8.633 -22.453 -0.6 1 81.5 51 VAL B N 1
ATOM 1498 C CA . VAL B 1 51 ? 8.25 -23.828 -0.342 1 81.5 51 VAL B CA 1
ATOM 1499 C C . VAL B 1 51 ? 6.922 -23.875 0.411 1 81.5 51 VAL B C 1
ATOM 1501 O O . VAL B 1 51 ? 6.066 -24.719 0.136 1 81.5 51 VAL B O 1
ATOM 1504 N N . SER B 1 52 ? 6.777 -23 1.393 1 85.88 52 SER B N 1
ATOM 1505 C CA . SER B 1 52 ? 5.57 -23.016 2.211 1 85.88 52 SER B CA 1
ATOM 1506 C C . SER B 1 52 ? 5.016 -21.625 2.424 1 85.88 52 SER B C 1
ATOM 1508 O O . SER B 1 52 ? 5.773 -20.656 2.521 1 85.88 52 SER B O 1
ATOM 1510 N N . GLU B 1 53 ? 3.738 -21.578 2.602 1 85.25 53 GLU B N 1
ATOM 1511 C CA . GLU B 1 53 ? 3.049 -20.312 2.854 1 85.25 53 GLU B CA 1
ATOM 1512 C C . GLU B 1 53 ? 3.414 -19.75 4.227 1 85.25 53 GLU B C 1
ATOM 1514 O O . GLU B 1 53 ? 3.424 -18.531 4.418 1 85.25 53 GLU B O 1
ATOM 1519 N N . LYS B 1 54 ? 3.645 -20.641 5.047 1 89.81 54 LYS B N 1
ATOM 1520 C CA . LYS B 1 54 ? 3.998 -20.219 6.402 1 89.81 54 LYS B CA 1
ATOM 1521 C C . LYS B 1 54 ? 5.309 -19.453 6.41 1 89.81 54 LYS B C 1
ATOM 1523 O O . LYS B 1 54 ? 5.43 -18.438 7.098 1 89.81 54 LYS B O 1
ATOM 1528 N N . GLU B 1 55 ? 6.227 -19.953 5.648 1 92.5 55 GLU B N 1
ATOM 1529 C CA . GLU B 1 55 ? 7.512 -19.266 5.57 1 92.5 55 GLU B CA 1
ATOM 1530 C C . GLU B 1 55 ? 7.363 -17.891 4.902 1 92.5 55 GLU B C 1
ATOM 1532 O O . GLU B 1 55 ? 7.953 -16.906 5.355 1 92.5 55 GLU B O 1
ATOM 1537 N N . ALA B 1 56 ? 6.605 -17.859 3.891 1 92.88 56 ALA B N 1
ATOM 1538 C CA . ALA B 1 56 ? 6.383 -16.609 3.182 1 92.88 56 ALA B CA 1
ATOM 1539 C C . ALA B 1 56 ? 5.73 -15.57 4.094 1 92.88 56 ALA B C 1
ATOM 1541 O O . ALA B 1 56 ? 6.062 -14.383 4.031 1 92.88 56 ALA B O 1
ATOM 1542 N N . LYS B 1 57 ? 4.844 -16.047 4.926 1 93.56 57 LYS B N 1
ATOM 1543 C CA . LYS B 1 57 ? 4.203 -15.164 5.891 1 93.56 57 LYS B CA 1
ATOM 1544 C C . LYS B 1 57 ? 5.227 -14.562 6.852 1 93.56 57 LYS B C 1
ATOM 1546 O O . LYS B 1 57 ? 5.172 -13.367 7.156 1 93.56 57 LYS B O 1
ATOM 1551 N N . GLN B 1 58 ? 6.051 -15.359 7.273 1 96.25 58 GLN B N 1
ATOM 1552 C CA . GLN B 1 58 ? 7.09 -14.883 8.18 1 96.25 58 GLN B CA 1
ATOM 1553 C C . GLN B 1 58 ? 8.016 -13.891 7.48 1 96.25 58 GLN B C 1
ATOM 1555 O O . GLN B 1 58 ? 8.43 -12.898 8.086 1 96.25 58 GLN B O 1
ATOM 1560 N N . TRP B 1 59 ? 8.289 -14.164 6.203 1 97.19 59 TRP B N 1
ATOM 1561 C CA . TRP B 1 59 ? 9.172 -13.273 5.453 1 97.19 59 TRP B CA 1
ATOM 1562 C C . TRP B 1 59 ? 8.586 -11.867 5.367 1 97.19 59 TRP B C 1
ATOM 1564 O O . TRP B 1 59 ? 9.289 -10.883 5.602 1 97.19 59 TRP B O 1
ATOM 1574 N N . VAL B 1 60 ? 7.312 -11.836 5.027 1 97.12 60 VAL B N 1
ATOM 1575 C CA . VAL B 1 60 ? 6.73 -10.516 4.82 1 97.12 60 VAL B CA 1
ATOM 1576 C C . VAL B 1 60 ? 6.703 -9.75 6.145 1 97.12 60 VAL B C 1
ATOM 1578 O O . VAL B 1 60 ? 6.934 -8.539 6.176 1 97.12 60 VAL B O 1
ATOM 1581 N N . LEU B 1 61 ? 6.469 -10.422 7.238 1 97.5 61 LEU B N 1
ATOM 1582 C CA . LEU B 1 61 ? 6.438 -9.781 8.547 1 97.5 61 LEU B CA 1
ATOM 1583 C C . LEU B 1 61 ? 7.812 -9.227 8.914 1 97.5 61 LEU B C 1
ATOM 1585 O O . LEU B 1 61 ? 7.93 -8.078 9.352 1 97.5 61 LEU B O 1
ATOM 1589 N N . GLU B 1 62 ? 8.742 -9.984 8.695 1 98.12 62 GLU B N 1
ATOM 1590 C CA . GLU B 1 62 ? 10.109 -9.586 9.016 1 98.12 62 GLU B CA 1
ATOM 1591 C C . GLU B 1 62 ? 10.57 -8.438 8.125 1 98.12 62 GLU B C 1
ATOM 1593 O O . GLU B 1 62 ? 11.188 -7.48 8.609 1 98.12 62 GLU B O 1
ATOM 1598 N N . LEU B 1 63 ? 10.266 -8.594 6.887 1 98.38 63 LEU B N 1
ATOM 1599 C CA . LEU B 1 63 ? 10.68 -7.562 5.938 1 98.38 63 LEU B CA 1
ATOM 1600 C C . LEU B 1 63 ? 9.992 -6.234 6.242 1 98.38 63 LEU B C 1
ATOM 1602 O O . LEU B 1 63 ? 10.617 -5.176 6.184 1 98.38 63 LEU B O 1
ATOM 1606 N N . CYS B 1 64 ? 8.773 -6.305 6.535 1 98.25 64 CYS B N 1
ATOM 1607 C CA . CYS B 1 64 ? 8.055 -5.082 6.859 1 98.25 64 CYS B CA 1
ATOM 1608 C C . CYS B 1 64 ? 8.68 -4.383 8.062 1 98.25 64 CYS B C 1
ATOM 1610 O O . CYS B 1 64 ? 8.898 -3.17 8.031 1 98.25 64 CYS B O 1
ATOM 1612 N N . ALA B 1 65 ? 8.906 -5.105 9.094 1 97.75 65 ALA B N 1
ATOM 1613 C CA . ALA B 1 65 ? 9.508 -4.555 10.305 1 97.75 65 ALA B CA 1
ATOM 1614 C C . ALA B 1 65 ? 10.898 -3.984 10.008 1 97.75 65 ALA B C 1
ATOM 1616 O O . ALA B 1 65 ? 11.211 -2.863 10.414 1 97.75 65 ALA B O 1
ATOM 1617 N N . GLU B 1 66 ? 11.648 -4.727 9.297 1 98.25 66 GLU B N 1
ATOM 1618 C CA . GLU B 1 66 ? 13.016 -4.324 8.984 1 98.25 66 GLU B CA 1
ATOM 1619 C C . GLU B 1 66 ? 13.039 -3.051 8.148 1 98.25 66 GLU B C 1
ATOM 1621 O O . GLU B 1 66 ? 13.789 -2.119 8.445 1 98.25 66 GLU B O 1
ATOM 1626 N N . ILE B 1 67 ? 12.234 -3.025 7.117 1 98.38 67 ILE B N 1
ATOM 1627 C CA . ILE B 1 67 ? 12.219 -1.876 6.223 1 98.38 67 ILE B CA 1
ATOM 1628 C C . ILE B 1 67 ? 11.688 -0.651 6.965 1 98.38 67 ILE B C 1
ATOM 1630 O O . ILE B 1 67 ? 12.242 0.445 6.84 1 98.38 67 ILE B O 1
ATOM 1634 N N . LYS B 1 68 ? 10.672 -0.859 7.719 1 97.25 68 LYS B N 1
ATOM 1635 C CA . LYS B 1 68 ? 10.133 0.231 8.523 1 97.25 68 LYS B CA 1
ATOM 1636 C C . LYS B 1 68 ? 11.211 0.841 9.414 1 97.25 68 LYS B C 1
ATOM 1638 O O . LYS B 1 68 ? 11.391 2.061 9.438 1 97.25 68 LYS B O 1
ATOM 1643 N N . ASP B 1 69 ? 11.93 0.024 10.156 1 97.06 69 ASP B N 1
ATOM 1644 C CA . ASP B 1 69 ? 12.961 0.48 11.078 1 97.06 69 ASP B CA 1
ATOM 1645 C C . ASP B 1 69 ? 14.125 1.128 10.336 1 97.06 69 ASP B C 1
ATOM 1647 O O . ASP B 1 69 ? 14.648 2.156 10.766 1 97.06 69 ASP B O 1
ATOM 1651 N N . ALA B 1 70 ? 14.508 0.561 9.242 1 97.5 70 ALA B N 1
ATOM 1652 C CA . ALA B 1 70 ? 15.625 1.081 8.461 1 97.5 70 ALA B CA 1
ATOM 1653 C C . ALA B 1 70 ? 15.289 2.445 7.867 1 97.5 70 ALA B C 1
ATOM 1655 O O . ALA B 1 70 ? 16.141 3.342 7.84 1 97.5 70 ALA B O 1
ATOM 1656 N N . VAL B 1 71 ? 14.055 2.582 7.348 1 96.5 71 VAL B N 1
ATOM 1657 C CA . VAL B 1 71 ? 13.641 3.869 6.797 1 96.5 71 VAL B CA 1
ATOM 1658 C C . VAL B 1 71 ? 13.656 4.93 7.895 1 96.5 71 VAL B C 1
ATOM 1660 O O . VAL B 1 71 ? 14.125 6.051 7.676 1 96.5 71 VAL B O 1
ATOM 1663 N N . ARG B 1 72 ? 13.156 4.605 9 1 93.31 72 ARG B N 1
ATOM 1664 C CA . ARG B 1 72 ? 13.117 5.516 10.141 1 93.31 72 ARG B CA 1
ATOM 1665 C C . ARG B 1 72 ? 14.523 5.949 10.531 1 93.31 72 ARG B C 1
ATOM 1667 O O . ARG B 1 72 ? 14.766 7.129 10.797 1 93.31 72 ARG B O 1
ATOM 1674 N N . GLU B 1 73 ? 15.422 5.07 10.523 1 94.5 73 GLU B N 1
ATOM 1675 C CA . GLU B 1 73 ? 16.766 5.312 11.047 1 94.5 73 GLU B CA 1
ATOM 1676 C C . GLU B 1 73 ? 17.656 5.93 9.977 1 94.5 73 GLU B C 1
ATOM 1678 O O . GLU B 1 73 ? 18.5 6.777 10.289 1 94.5 73 GLU B O 1
ATOM 1683 N N . GLU B 1 74 ? 17.484 5.535 8.766 1 94.69 74 GLU B N 1
ATOM 1684 C CA . GLU B 1 74 ? 18.469 5.871 7.738 1 94.69 74 GLU B CA 1
ATOM 1685 C C . GLU B 1 74 ? 18 7.043 6.883 1 94.69 74 GLU B C 1
ATOM 1687 O O . GLU B 1 74 ? 18.812 7.719 6.246 1 94.69 74 GLU B O 1
ATOM 1692 N N . CYS B 1 75 ? 16.75 7.281 6.676 1 91.81 75 CYS B N 1
ATOM 1693 C CA . CYS B 1 75 ? 16.266 8.211 5.66 1 91.81 75 CYS B CA 1
ATOM 1694 C C . CYS B 1 75 ? 15.875 9.539 6.285 1 91.81 75 CYS B C 1
ATOM 1696 O O . CYS B 1 75 ? 15.609 10.516 5.57 1 91.81 75 CYS B O 1
ATOM 1698 N N . ASN B 1 76 ? 15.93 9.789 7.562 1 84.62 76 ASN B N 1
ATOM 1699 C CA . ASN B 1 76 ? 15.648 11.031 8.273 1 84.62 76 ASN B CA 1
ATOM 1700 C C . ASN B 1 76 ? 14.391 11.711 7.738 1 84.62 76 ASN B C 1
ATOM 1702 O O . ASN B 1 76 ? 14.445 12.836 7.25 1 84.62 76 ASN B O 1
ATOM 1706 N N . VAL B 1 77 ? 13.203 11.188 7.797 1 87.75 77 VAL B N 1
ATOM 1707 C CA . VAL B 1 77 ? 11.922 11.711 7.34 1 87.75 77 VAL B CA 1
ATOM 1708 C C . VAL B 1 77 ? 11 11.93 8.539 1 87.75 77 VAL B C 1
ATOM 1710 O O . VAL B 1 77 ? 9.867 11.438 8.555 1 87.75 77 VAL B O 1
ATOM 1713 N N . PRO B 1 78 ? 11.438 12.859 9.453 1 84.31 78 PRO B N 1
ATOM 1714 C CA . PRO B 1 78 ? 10.695 12.992 10.711 1 84.31 78 PRO B CA 1
ATOM 1715 C C . PRO B 1 78 ? 9.32 13.617 10.523 1 84.31 78 PRO B C 1
ATOM 1717 O O . PRO B 1 78 ? 8.453 13.484 11.391 1 84.31 78 PRO B O 1
ATOM 1720 N N . ARG B 1 79 ? 9.125 14.297 9.508 1 87.62 79 ARG B N 1
ATOM 1721 C CA . ARG B 1 79 ? 7.844 14.969 9.312 1 87.62 79 ARG B CA 1
ATOM 1722 C C . ARG B 1 79 ? 6.977 14.211 8.305 1 87.62 79 ARG B C 1
ATOM 1724 O O . ARG B 1 79 ? 6.094 14.797 7.676 1 87.62 79 ARG B O 1
ATOM 1731 N N . HIS B 1 80 ? 7.293 13.008 8.102 1 92.19 80 HIS B N 1
ATOM 1732 C CA . HIS B 1 80 ? 6.492 12.156 7.23 1 92.19 80 HIS B CA 1
ATOM 1733 C C . HIS B 1 80 ? 5.875 11 8.008 1 92.19 80 HIS B C 1
ATOM 1735 O O . HIS B 1 80 ? 6.531 10.406 8.867 1 92.19 80 HIS B O 1
ATOM 1741 N N . LYS B 1 81 ? 4.625 10.82 7.789 1 92.69 81 LYS B N 1
ATOM 1742 C CA . LYS B 1 81 ? 4.062 9.508 8.102 1 92.69 81 LYS B CA 1
ATOM 1743 C C . LYS B 1 81 ? 4.539 8.461 7.105 1 92.69 81 LYS B C 1
ATOM 1745 O O . LYS B 1 81 ? 4.582 8.711 5.898 1 92.69 81 LYS B O 1
ATOM 1750 N N . ILE B 1 82 ? 4.891 7.289 7.625 1 94.62 82 ILE B N 1
ATOM 1751 C CA . ILE B 1 82 ? 5.473 6.262 6.762 1 94.62 82 ILE B CA 1
ATOM 1752 C C . ILE B 1 82 ? 4.602 5.008 6.797 1 94.62 82 ILE B C 1
ATOM 1754 O O . ILE B 1 82 ? 4.18 4.566 7.867 1 94.62 82 ILE B O 1
ATOM 1758 N N . MET B 1 83 ? 4.332 4.539 5.621 1 94.38 83 MET B N 1
ATOM 1759 C CA . MET B 1 83 ? 3.682 3.238 5.469 1 94.38 83 MET B CA 1
ATOM 1760 C C . MET B 1 83 ? 4.543 2.293 4.637 1 94.38 83 MET B C 1
ATOM 1762 O O . MET B 1 83 ? 5 2.656 3.553 1 94.38 83 MET B O 1
ATOM 1766 N N . VAL B 1 84 ? 4.766 1.139 5.203 1 97.12 84 VAL B N 1
ATOM 1767 C CA . VAL B 1 84 ? 5.539 0.116 4.504 1 97.12 84 VAL B CA 1
ATOM 1768 C C . VAL B 1 84 ? 4.641 -1.075 4.176 1 97.12 84 VAL B C 1
ATOM 1770 O O . VAL B 1 84 ? 3.875 -1.536 5.027 1 97.12 84 VAL B O 1
ATOM 1773 N N . GLN B 1 85 ? 4.742 -1.529 2.98 1 96 85 GLN B N 1
ATOM 1774 C CA . GLN B 1 85 ? 4.008 -2.717 2.557 1 96 85 GLN B CA 1
ATOM 1775 C C . GLN B 1 85 ? 4.914 -3.686 1.806 1 96 85 GLN B C 1
ATOM 1777 O O . GLN B 1 85 ? 5.711 -3.271 0.959 1 96 85 GLN B O 1
ATOM 1782 N N . VAL B 1 86 ? 4.805 -4.957 2.146 1 97.12 86 VAL B N 1
ATOM 1783 C CA . VAL B 1 86 ? 5.527 -6 1.427 1 97.12 86 VAL B CA 1
ATOM 1784 C C . VAL B 1 86 ? 4.547 -7.059 0.924 1 97.12 86 VAL B C 1
ATOM 1786 O O . VAL B 1 86 ? 3.666 -7.5 1.667 1 97.12 86 VAL B O 1
ATOM 1789 N N . VAL B 1 87 ? 4.707 -7.41 -0.322 1 94.06 87 VAL B N 1
ATOM 1790 C CA . VAL B 1 87 ? 3.9 -8.445 -0.958 1 94.06 87 VAL B CA 1
ATOM 1791 C C . VAL B 1 87 ? 4.812 -9.516 -1.556 1 94.06 87 VAL B C 1
ATOM 1793 O O . VAL B 1 87 ? 5.715 -9.203 -2.334 1 94.06 87 VAL B O 1
ATOM 1796 N N . ILE B 1 88 ? 4.57 -10.688 -1.23 1 92.88 88 ILE B N 1
ATOM 1797 C CA . ILE B 1 88 ? 5.344 -11.789 -1.797 1 92.88 88 ILE B CA 1
ATOM 1798 C C . ILE B 1 88 ? 4.398 -12.812 -2.434 1 92.88 88 ILE B C 1
ATOM 1800 O O . ILE B 1 88 ? 3.355 -13.133 -1.866 1 92.88 88 ILE B O 1
ATOM 1804 N N . SER B 1 89 ? 4.766 -13.312 -3.562 1 89.12 89 SER B N 1
ATOM 1805 C CA . SER B 1 89 ? 4 -14.328 -4.273 1 89.12 89 SER B CA 1
ATOM 1806 C C . SER B 1 89 ? 4.922 -15.352 -4.93 1 89.12 89 SER B C 1
ATOM 1808 O O . SER B 1 89 ? 6.094 -15.062 -5.195 1 89.12 89 SER B O 1
ATOM 1810 N N . LYS B 1 90 ? 4.375 -16.516 -5.137 1 86.19 90 LYS B N 1
ATOM 1811 C CA . LYS B 1 90 ? 5.113 -17.516 -5.91 1 86.19 90 LYS B CA 1
ATOM 1812 C C . LYS B 1 90 ? 5.262 -17.078 -7.367 1 86.19 90 LYS B C 1
ATOM 1814 O O . LYS B 1 90 ? 4.324 -16.547 -7.953 1 86.19 90 LYS B O 1
ATOM 1819 N N . ASN B 1 91 ? 6.461 -17.312 -7.887 1 84.5 91 ASN B N 1
ATOM 1820 C CA . ASN B 1 91 ? 6.691 -16.969 -9.289 1 84.5 91 ASN B CA 1
ATOM 1821 C C . ASN B 1 91 ? 6.211 -18.062 -10.219 1 84.5 91 ASN B C 1
ATOM 1823 O O . ASN B 1 91 ? 6.891 -19.078 -10.391 1 84.5 91 ASN B O 1
ATOM 1827 N N . GLU B 1 92 ? 4.988 -17.969 -10.781 1 76.62 92 GLU B N 1
ATOM 1828 C CA . GLU B 1 92 ? 4.484 -18.953 -11.742 1 76.62 92 GLU B CA 1
ATOM 1829 C C . GLU B 1 92 ? 4.352 -18.344 -13.133 1 76.62 92 GLU B C 1
ATOM 1831 O O . GLU B 1 92 ? 3.576 -18.828 -13.961 1 76.62 92 GLU B O 1
ATOM 1836 N N . GLY B 1 93 ? 5.043 -17.422 -13.461 1 72.12 93 GLY B N 1
ATOM 1837 C CA . GLY B 1 93 ? 5.051 -16.828 -14.789 1 72.12 93 GLY B CA 1
ATOM 1838 C C . GLY B 1 93 ? 3.936 -15.82 -15.008 1 72.12 93 GLY B C 1
ATOM 1839 O O . GLY B 1 93 ? 3.971 -15.047 -15.961 1 72.12 93 GLY B O 1
ATOM 1840 N N . GLN B 1 94 ? 2.811 -15.977 -14.367 1 67.38 94 GLN B N 1
ATOM 1841 C CA . GLN B 1 94 ? 1.707 -15.047 -14.594 1 67.38 94 GLN B CA 1
ATOM 1842 C C . GLN B 1 94 ? 1.698 -13.945 -13.539 1 67.38 94 GLN B C 1
ATOM 1844 O O . GLN B 1 94 ? 1.029 -12.922 -13.711 1 67.38 94 GLN B O 1
ATOM 1849 N N . GLY B 1 95 ? 2.633 -13.648 -12.977 1 72.31 95 GLY B N 1
ATOM 1850 C CA . GLY B 1 95 ? 3.035 -12.664 -11.984 1 72.31 95 GLY B CA 1
ATOM 1851 C C . GLY B 1 95 ? 1.86 -11.93 -11.367 1 72.31 95 GLY B C 1
ATOM 1852 O O . GLY B 1 95 ? 0.708 -12.328 -11.539 1 72.31 95 GLY B O 1
ATOM 1853 N N . ILE B 1 96 ? 1.95 -10.922 -10.461 1 85.31 96 ILE B N 1
ATOM 1854 C CA . ILE B 1 96 ? 1.105 -10.023 -9.68 1 85.31 96 ILE B CA 1
ATOM 1855 C C . ILE B 1 96 ? 0.994 -8.68 -10.383 1 85.31 96 ILE B C 1
ATOM 1857 O O . ILE B 1 96 ? 1.957 -8.211 -10.992 1 85.31 96 ILE B O 1
ATOM 1861 N N . ARG B 1 97 ? -0.27 -8.234 -10.523 1 90.62 97 ARG B N 1
ATOM 1862 C CA . ARG B 1 97 ? -0.469 -6.879 -11.023 1 90.62 97 ARG B CA 1
ATOM 1863 C C . ARG B 1 97 ? -0.868 -5.938 -9.891 1 90.62 97 ARG B C 1
ATOM 1865 O O . ARG B 1 97 ? -1.718 -6.277 -9.062 1 90.62 97 ARG B O 1
ATOM 1872 N N . VAL B 1 98 ? -0.187 -4.762 -9.93 1 91.5 98 VAL B N 1
ATOM 1873 C CA . VAL B 1 98 ? -0.41 -3.809 -8.844 1 91.5 98 VAL B CA 1
ATOM 1874 C C . VAL B 1 98 ? -0.64 -2.414 -9.43 1 91.5 98 VAL B C 1
ATOM 1876 O O . VAL B 1 98 ? 0.035 -2.012 -10.375 1 91.5 98 VAL B O 1
ATOM 1879 N N . CYS B 1 99 ? -1.563 -1.715 -8.828 1 94.88 99 CYS B N 1
ATOM 1880 C CA . CYS B 1 99 ? -1.775 -0.297 -9.094 1 94.88 99 CYS B CA 1
ATOM 1881 C C . CYS B 1 99 ? -1.963 0.482 -7.801 1 94.88 99 CYS B C 1
ATOM 1883 O O . CYS B 1 99 ? -2.602 -0.004 -6.867 1 94.88 99 CYS B O 1
ATOM 1885 N N . SER B 1 100 ? -1.362 1.621 -7.793 1 92.56 100 SER B N 1
ATOM 1886 C CA . SER B 1 100 ? -1.538 2.531 -6.668 1 92.56 100 SER B CA 1
ATOM 1887 C C . SER B 1 100 ? -1.865 3.943 -7.141 1 92.56 100 SER B C 1
ATOM 1889 O O . SER B 1 100 ? -1.188 4.48 -8.023 1 92.56 100 SER B O 1
ATOM 1891 N N . LYS B 1 101 ? -2.883 4.434 -6.656 1 92.31 101 LYS B N 1
ATOM 1892 C CA . LYS B 1 101 ? -3.307 5.805 -6.922 1 92.31 101 LYS B CA 1
ATOM 1893 C C . LYS B 1 101 ? -3.771 6.496 -5.645 1 92.31 101 LYS B C 1
ATOM 1895 O O . LYS B 1 101 ? -4.141 5.832 -4.672 1 92.31 101 LYS B O 1
ATOM 1900 N N . GLY B 1 102 ? -3.625 7.816 -5.594 1 89.25 102 GLY B N 1
ATOM 1901 C CA . GLY B 1 102 ? -4.035 8.477 -4.367 1 89.25 102 GLY B CA 1
ATOM 1902 C C . GLY B 1 102 ? -4.488 9.914 -4.582 1 89.25 102 GLY B C 1
ATOM 1903 O O . GLY B 1 102 ? -4.398 10.438 -5.695 1 89.25 102 GLY B O 1
ATOM 1904 N N . LEU B 1 103 ? -5.109 10.414 -3.58 1 88.44 103 LEU B N 1
A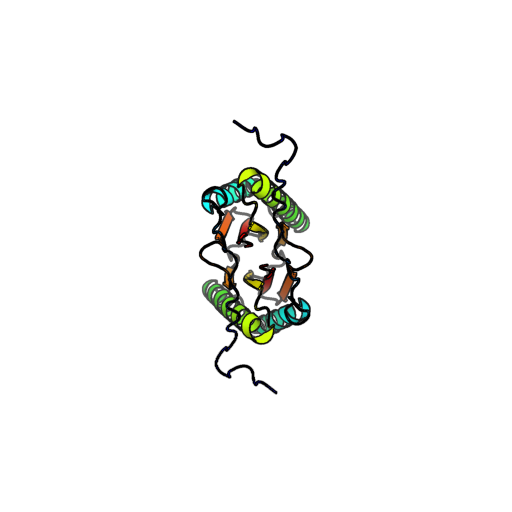TOM 1905 C CA . LEU B 1 103 ? -5.402 11.828 -3.373 1 88.44 103 LEU B CA 1
ATOM 1906 C C . LEU B 1 103 ? -4.473 12.43 -2.32 1 88.44 103 LEU B C 1
ATOM 1908 O O . LEU B 1 103 ? -4.863 12.578 -1.16 1 88.44 103 LEU B O 1
ATOM 1912 N N . TRP B 1 104 ? -3.182 12.602 -2.674 1 85.38 104 TRP B N 1
ATOM 1913 C CA . TRP B 1 104 ? -2.16 13.109 -1.764 1 85.38 104 TRP B CA 1
ATOM 1914 C C . TRP B 1 104 ? -1.408 14.281 -2.387 1 85.38 104 TRP B C 1
ATOM 1916 O O . TRP B 1 104 ? -1.707 14.688 -3.512 1 85.38 104 TRP B O 1
ATOM 1926 N N . ASP B 1 105 ? -0.646 14.906 -1.53 1 86.25 105 ASP B N 1
ATOM 1927 C CA . ASP B 1 105 ? 0.142 16.047 -1.976 1 86.25 105 ASP B CA 1
ATOM 1928 C C . ASP B 1 105 ? 1.34 15.602 -2.811 1 86.25 105 ASP B C 1
ATOM 1930 O O . ASP B 1 105 ? 2.375 15.219 -2.262 1 86.25 105 ASP B O 1
ATOM 1934 N N . GLU B 1 106 ? 1.207 15.695 -4.031 1 84.62 106 GLU B N 1
ATOM 1935 C CA . GLU B 1 106 ? 2.217 15.172 -4.949 1 84.62 106 GLU B CA 1
ATOM 1936 C C . GLU B 1 106 ? 3.531 15.93 -4.812 1 84.62 106 GLU B C 1
ATOM 1938 O O . GLU B 1 106 ? 4.578 15.461 -5.266 1 84.62 106 GLU B O 1
ATOM 1943 N N . SER B 1 107 ? 3.531 17.094 -4.23 1 85.81 107 SER B N 1
ATOM 1944 C CA . SER B 1 107 ? 4.742 17.891 -4.082 1 85.81 107 SER B CA 1
ATOM 1945 C C . SER 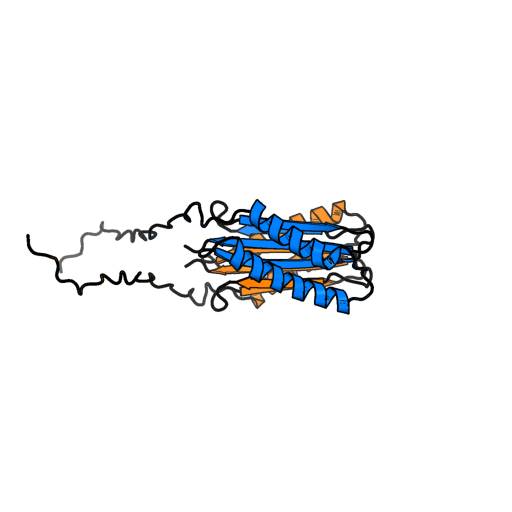B 1 107 ? 5.598 17.391 -2.922 1 85.81 107 SER B C 1
ATOM 1947 O O . SER B 1 107 ? 6.828 17.422 -2.994 1 85.81 107 SER B O 1
ATOM 1949 N N . ASN B 1 108 ? 4.941 16.922 -1.853 1 87.88 108 ASN B N 1
ATOM 1950 C CA . ASN B 1 108 ? 5.672 16.594 -0.633 1 87.88 108 ASN B CA 1
ATOM 1951 C C . ASN B 1 108 ? 5.566 15.117 -0.293 1 87.88 108 ASN B C 1
ATOM 1953 O O . ASN B 1 108 ? 6.395 14.586 0.449 1 87.88 108 ASN B O 1
ATOM 1957 N N . ASP B 1 109 ? 4.547 14.547 -0.802 1 90.56 109 ASP B N 1
ATOM 1958 C CA . ASP B 1 109 ? 4.395 13.109 -0.596 1 90.56 109 ASP B CA 1
ATOM 1959 C C . ASP B 1 109 ? 5.109 12.32 -1.688 1 90.56 109 ASP B C 1
ATOM 1961 O O . ASP B 1 109 ? 5.227 12.781 -2.824 1 90.56 109 ASP B O 1
ATOM 1965 N N . ASN B 1 110 ? 5.719 11.258 -1.317 1 93.25 110 ASN B N 1
ATOM 1966 C CA . ASN B 1 110 ? 6.406 10.438 -2.307 1 93.25 110 ASN B CA 1
ATOM 1967 C C . ASN B 1 110 ? 6.391 8.961 -1.917 1 93.25 110 ASN B C 1
ATOM 1969 O O . ASN B 1 110 ? 5.828 8.594 -0.884 1 93.25 110 ASN B O 1
ATOM 1973 N N . TRP B 1 111 ? 6.824 8.172 -2.82 1 93.75 111 TRP B N 1
ATOM 1974 C CA . TRP B 1 111 ? 6.879 6.734 -2.578 1 93.75 111 TRP B CA 1
ATOM 1975 C C . TRP B 1 111 ? 8.086 6.109 -3.271 1 93.75 111 TRP B C 1
ATOM 1977 O O . TRP B 1 111 ? 8.711 6.738 -4.129 1 93.75 111 TRP B O 1
ATOM 1987 N N . ALA B 1 112 ? 8.422 4.938 -2.84 1 96.69 112 ALA B N 1
ATOM 1988 C CA . ALA B 1 112 ? 9.469 4.113 -3.445 1 96.69 112 ALA B CA 1
ATOM 1989 C C . ALA B 1 112 ? 9.094 2.633 -3.395 1 96.69 112 ALA B C 1
ATOM 1991 O O . ALA B 1 112 ? 8.305 2.215 -2.545 1 96.69 112 ALA B O 1
ATOM 1992 N N . SER B 1 113 ? 9.648 1.949 -4.336 1 96.56 113 SER B N 1
ATOM 1993 C CA . SER B 1 113 ? 9.375 0.517 -4.371 1 96.56 113 SER B CA 1
ATOM 1994 C C . SER B 1 113 ? 10.562 -0.26 -4.93 1 96.56 113 SER B C 1
ATOM 1996 O O . SER B 1 113 ? 11.406 0.301 -5.637 1 96.56 113 SER B O 1
ATOM 1998 N N . TYR B 1 114 ? 10.617 -1.475 -4.539 1 97.69 114 TYR B N 1
ATOM 1999 C CA . TYR B 1 114 ? 11.562 -2.438 -5.09 1 97.69 114 TYR B CA 1
ATOM 2000 C C . TYR B 1 114 ? 10.922 -3.814 -5.227 1 97.69 114 TYR B C 1
ATOM 2002 O O . TYR B 1 114 ? 10.234 -4.277 -4.316 1 97.69 114 TYR B O 1
ATOM 2010 N N . THR B 1 115 ? 11.141 -4.328 -6.398 1 95.94 115 THR B N 1
ATOM 2011 C CA . THR B 1 115 ? 10.633 -5.672 -6.652 1 95.94 115 THR B CA 1
ATOM 2012 C C . THR B 1 115 ? 11.781 -6.656 -6.863 1 95.94 115 THR B C 1
ATOM 2014 O O . THR B 1 115 ? 12.641 -6.441 -7.723 1 95.94 115 THR B O 1
ATOM 2017 N N . PHE B 1 116 ? 11.734 -7.637 -6.031 1 96.69 116 PHE B N 1
ATOM 2018 C CA . PHE B 1 116 ? 12.68 -8.742 -6.156 1 96.69 116 PHE B CA 1
ATOM 2019 C C . PHE B 1 116 ? 12.07 -9.875 -6.973 1 96.69 116 PHE B C 1
ATOM 2021 O O . PHE B 1 116 ? 10.875 -10.172 -6.848 1 96.69 116 PHE B O 1
ATOM 2028 N N . HIS B 1 117 ? 13 -10.461 -7.766 1 93.12 117 HIS B N 1
ATOM 2029 C CA . HIS B 1 117 ? 12.555 -11.578 -8.594 1 93.12 117 HIS B CA 1
ATOM 2030 C C . HIS B 1 117 ? 13.539 -12.734 -8.531 1 93.12 117 HIS B C 1
ATOM 2032 O O . HIS B 1 117 ? 14.75 -12.539 -8.68 1 93.12 117 HIS B O 1
ATOM 2038 N N . SER B 1 118 ? 12.969 -13.93 -8.297 1 92.81 118 SER B N 1
ATOM 2039 C CA . SER B 1 118 ? 13.703 -15.18 -8.453 1 92.81 118 SER B CA 1
ATOM 2040 C C . SER B 1 118 ? 12.891 -16.203 -9.242 1 92.81 118 SER B C 1
ATOM 2042 O O . SER B 1 118 ? 11.766 -15.914 -9.656 1 92.81 118 SER B O 1
ATOM 2044 N N . ARG B 1 119 ? 13.477 -17.312 -9.531 1 90.06 119 ARG B N 1
ATOM 2045 C CA . ARG B 1 119 ? 12.734 -18.359 -10.227 1 90.06 119 ARG B CA 1
ATOM 2046 C C . ARG B 1 119 ? 11.594 -18.891 -9.367 1 90.06 119 ARG B C 1
ATOM 2048 O O . ARG B 1 119 ? 10.617 -19.438 -9.883 1 90.06 119 ARG B O 1
ATOM 2055 N N . PHE B 1 120 ? 11.633 -18.703 -8.078 1 89.19 120 PHE B N 1
ATOM 2056 C CA . PHE B 1 120 ? 10.68 -19.312 -7.152 1 89.19 120 PHE B CA 1
ATOM 2057 C C . PHE B 1 120 ? 9.625 -18.297 -6.719 1 89.19 120 PHE B C 1
ATOM 2059 O O . PHE B 1 120 ? 8.461 -18.656 -6.531 1 89.19 120 PHE B O 1
ATOM 2066 N N . LEU B 1 121 ? 10.062 -17.078 -6.52 1 91.31 121 LEU B N 1
ATOM 2067 C CA . LEU B 1 121 ? 9.117 -16.141 -5.914 1 91.31 121 LEU B CA 1
ATOM 2068 C C . LEU B 1 121 ? 9.344 -14.734 -6.438 1 91.31 121 LEU B C 1
ATOM 2070 O O . LEU B 1 121 ? 10.398 -14.438 -7.016 1 91.31 121 LEU B O 1
ATOM 2074 N N . LEU B 1 122 ? 8.352 -13.914 -6.305 1 92.38 122 LEU B N 1
ATOM 2075 C CA . LEU B 1 122 ? 8.375 -12.477 -6.527 1 92.38 122 LEU B CA 1
ATOM 2076 C C . LEU B 1 122 ? 7.98 -11.727 -5.258 1 92.38 122 LEU B C 1
ATOM 2078 O O . LEU B 1 122 ? 7.023 -12.109 -4.578 1 92.38 122 LEU B O 1
ATOM 2082 N N . GLY B 1 123 ? 8.812 -10.758 -4.906 1 94.5 123 GLY B N 1
ATOM 2083 C CA . GLY B 1 123 ? 8.523 -9.93 -3.744 1 94.5 123 GLY B CA 1
ATOM 2084 C C . GLY B 1 123 ? 8.625 -8.445 -4.031 1 94.5 123 GLY B C 1
ATOM 2085 O O . GLY B 1 123 ? 9.617 -7.984 -4.613 1 94.5 123 GLY B O 1
ATOM 2086 N N . THR B 1 124 ? 7.621 -7.73 -3.68 1 95.62 124 THR B N 1
ATOM 2087 C CA . THR B 1 124 ? 7.621 -6.285 -3.871 1 95.62 124 THR B CA 1
ATOM 2088 C C . THR B 1 124 ? 7.48 -5.562 -2.535 1 95.62 124 THR B C 1
ATOM 2090 O O . THR B 1 124 ? 6.594 -5.879 -1.74 1 95.62 124 THR B O 1
ATOM 2093 N N . ALA B 1 125 ? 8.359 -4.711 -2.246 1 97.88 125 ALA B N 1
ATOM 2094 C CA . ALA B 1 125 ? 8.281 -3.789 -1.115 1 97.88 125 ALA B CA 1
ATOM 2095 C C . ALA B 1 125 ? 7.914 -2.383 -1.58 1 97.88 125 ALA B C 1
ATOM 2097 O O . ALA B 1 125 ? 8.438 -1.897 -2.584 1 97.88 125 ALA B O 1
ATOM 2098 N N . MET B 1 126 ? 6.984 -1.812 -0.881 1 97 126 MET B N 1
ATOM 2099 C CA . MET B 1 126 ? 6.559 -0.447 -1.168 1 97 126 MET B CA 1
ATOM 2100 C C . MET B 1 126 ? 6.559 0.402 0.099 1 97 126 MET B C 1
ATOM 2102 O O . MET B 1 126 ? 6.16 -0.067 1.166 1 97 126 MET B O 1
ATOM 2106 N N . VAL B 1 127 ? 7.02 1.611 -0.052 1 97.19 127 VAL B N 1
ATOM 2107 C CA . VAL B 1 127 ? 7.031 2.559 1.058 1 97.19 127 VAL B CA 1
ATOM 2108 C C . VAL B 1 127 ? 6.375 3.869 0.625 1 97.19 127 VAL B C 1
ATOM 2110 O O . VAL B 1 127 ? 6.723 4.43 -0.417 1 97.19 127 VAL B O 1
ATOM 2113 N N . PHE B 1 128 ? 5.496 4.281 1.421 1 94.88 128 PHE B N 1
ATOM 2114 C CA . PHE B 1 128 ? 4.82 5.547 1.177 1 94.88 128 PHE B CA 1
ATOM 2115 C C . PHE B 1 128 ? 5.137 6.555 2.277 1 94.88 128 PHE B C 1
ATOM 2117 O O . PHE B 1 128 ? 5.051 6.23 3.463 1 94.88 128 PHE B O 1
ATOM 2124 N N . GLY B 1 129 ? 5.512 7.711 1.887 1 94.31 129 GLY B N 1
ATOM 2125 C CA . GLY B 1 129 ? 5.754 8.812 2.809 1 94.31 129 GLY B CA 1
ATOM 2126 C C . GLY B 1 129 ? 4.805 9.977 2.609 1 94.31 129 GLY B C 1
ATOM 2127 O O . GLY B 1 129 ? 4.805 10.609 1.553 1 94.31 129 GLY B O 1
ATOM 2128 N N . CYS B 1 130 ? 4.074 10.281 3.637 1 91.88 130 CYS B N 1
ATOM 2129 C CA . CYS B 1 130 ? 3.104 11.367 3.619 1 91.88 130 CYS B CA 1
ATOM 2130 C C . CYS B 1 130 ? 3.529 12.5 4.551 1 91.88 130 CYS B C 1
ATOM 2132 O O . CYS B 1 130 ? 3.586 12.312 5.77 1 91.88 130 CYS B O 1
ATOM 2134 N N . TYR B 1 131 ? 3.703 13.656 3.879 1 88.56 131 TYR B N 1
ATOM 2135 C CA . TYR B 1 131 ? 4.176 14.797 4.656 1 88.56 131 TYR B CA 1
ATOM 2136 C C . TYR B 1 131 ? 3.055 15.375 5.508 1 88.56 131 TYR B C 1
ATOM 2138 O O . TYR B 1 131 ? 1.938 15.586 5.027 1 88.56 131 TYR B O 1
ATOM 2146 N N . TYR B 1 132 ? 3.314 15.453 6.848 1 78.06 132 TYR B N 1
ATOM 2147 C CA . TYR B 1 132 ? 2.312 16.094 7.699 1 78.06 132 TYR B CA 1
ATOM 2148 C C . TYR B 1 132 ? 2.666 17.547 7.965 1 78.06 132 TYR B C 1
ATOM 2150 O O . TYR B 1 132 ? 3.844 17.906 8.023 1 78.06 132 TYR B O 1
ATOM 2158 N N . GLU B 1 133 ? 1.902 18.391 7.539 1 62.78 133 GLU B N 1
ATOM 2159 C CA . GLU B 1 133 ? 2.119 19.812 7.812 1 62.78 133 GLU B CA 1
ATOM 2160 C C . GLU B 1 133 ? 2.086 20.094 9.312 1 62.78 133 GLU B C 1
ATOM 2162 O O . GLU B 1 133 ? 1.409 19.391 10.07 1 62.78 133 GLU B O 1
#